Protein AF-A0A2N2XPI5-F1 (afdb_monomer)

Nearest PDB structures (foldseek):
  3gd1-assembly1_C  TM=4.276E-01  e=3.585E+00  Bos taurus
  8go9-assembly1_F  TM=3.090E-01  e=1.811E+00  Bos taurus
  7xht-assembly1_A  TM=4.379E-01  e=3.794E+00  metagenome

Sequence (276 aa):
MKCWILSILLILSTRGFGQLMLTSDSQENSHCNSNFCNYSGPTVILNEIMLAPSSFDGSLYGDGPGFGVDNNEGEWIELYNRDTCHPVDVSCYILGNNSVDVLDIDYFDYGGAYVLPSGTIIPPGGYVIIRGPNSLSVPSNLLVQNGGNTIEIVISSNRVCLDGGARFWLPNAGGWLALYDATGTPVDAISWASTYNACTYCNPCVPSGVGCSSITSLDSYDDILTSIKNYISNYDPMLFLGMSFRRIPDGGIWEEEPQYPTMGSCNEIYCNHSQG

Radius of gyration: 23.91 Å; Cα contacts (8 Å, |Δi|>4): 683; chains: 1; bounding box: 56×79×78 Å

Structure (mmCIF, N/CA/C/O backbone):
data_AF-A0A2N2XPI5-F1
#
_entry.id   AF-A0A2N2XPI5-F1
#
loop_
_atom_site.group_PDB
_atom_site.id
_atom_site.type_symbol
_atom_site.label_atom_id
_atom_site.label_alt_id
_atom_site.label_comp_id
_atom_site.label_asym_id
_atom_site.label_entity_id
_atom_site.label_seq_id
_atom_site.pdbx_PDB_ins_code
_atom_site.Cartn_x
_atom_site.Cartn_y
_atom_site.Cartn_z
_atom_site.occupancy
_atom_site.B_iso_or_equiv
_atom_site.auth_seq_id
_atom_site.auth_comp_id
_atom_site.auth_asym_id
_atom_site.auth_atom_id
_atom_site.pdbx_PDB_model_num
ATOM 1 N N . MET A 1 1 ? 27.627 -62.197 59.759 1.00 38.25 1 MET A N 1
ATOM 2 C CA . MET A 1 1 ? 27.260 -61.589 58.461 1.00 38.25 1 MET A CA 1
ATOM 3 C C . MET A 1 1 ? 26.456 -60.326 58.728 1.00 38.25 1 MET A C 1
ATOM 5 O O . MET A 1 1 ? 25.403 -60.416 59.341 1.00 38.25 1 MET A O 1
ATOM 9 N N . LYS A 1 2 ? 26.996 -59.159 58.357 1.00 38.31 2 LYS A N 1
ATOM 10 C CA . LYS A 1 2 ? 26.297 -57.865 58.378 1.00 38.31 2 LYS A CA 1
ATOM 11 C C . LYS A 1 2 ? 25.428 -57.776 57.121 1.00 38.31 2 LYS A C 1
ATOM 13 O O . LYS A 1 2 ? 25.948 -58.026 56.040 1.00 38.31 2 LYS A O 1
ATOM 18 N N . CYS A 1 3 ? 24.164 -57.385 57.243 1.00 32.59 3 CYS A N 1
ATOM 19 C CA . CYS A 1 3 ? 23.375 -56.928 56.102 1.00 32.59 3 CYS A CA 1
ATOM 20 C C . CYS A 1 3 ? 22.556 -55.711 56.543 1.00 32.59 3 CYS A C 1
ATOM 22 O O . CYS A 1 3 ? 21.765 -55.794 57.479 1.00 32.59 3 CYS A O 1
ATOM 24 N N . TRP A 1 4 ? 22.861 -54.569 55.934 1.00 38.81 4 TRP A N 1
ATOM 25 C CA . TRP A 1 4 ? 22.180 -53.292 56.109 1.00 38.81 4 TRP A CA 1
ATOM 26 C C . TRP A 1 4 ? 20.933 -53.294 55.220 1.00 38.81 4 TRP A C 1
ATOM 28 O O . TRP A 1 4 ? 21.047 -53.654 54.051 1.00 38.81 4 TRP A O 1
ATOM 38 N N . ILE A 1 5 ? 19.772 -52.875 55.732 1.00 43.31 5 ILE A N 1
ATOM 39 C CA . ILE A 1 5 ? 18.606 -52.578 54.889 1.00 43.31 5 ILE A CA 1
ATOM 40 C C . ILE A 1 5 ? 18.414 -51.065 54.849 1.00 43.31 5 ILE A C 1
ATOM 42 O O . ILE A 1 5 ? 18.299 -50.394 55.873 1.00 43.31 5 ILE A O 1
ATOM 46 N N . LEU A 1 6 ? 18.473 -50.578 53.616 1.00 38.00 6 LEU A N 1
ATOM 47 C CA . LEU A 1 6 ? 18.456 -49.204 53.148 1.00 38.00 6 LEU A CA 1
ATOM 48 C C . LEU A 1 6 ? 17.028 -48.633 53.204 1.00 38.00 6 LEU A C 1
ATOM 50 O O . LEU A 1 6 ? 16.083 -49.280 52.753 1.00 38.00 6 LEU A O 1
ATOM 54 N N . SER A 1 7 ? 16.885 -47.410 53.715 1.00 46.16 7 SER A N 1
ATOM 55 C CA . SER A 1 7 ? 15.656 -46.611 53.655 1.00 46.16 7 SER A CA 1
ATOM 56 C C . SER A 1 7 ? 15.331 -46.196 52.217 1.00 46.16 7 SER A C 1
ATOM 58 O O . SER A 1 7 ? 16.186 -45.633 51.535 1.00 46.16 7 SER A O 1
ATOM 60 N N . ILE A 1 8 ? 14.086 -46.397 51.778 1.00 47.22 8 ILE A N 1
ATOM 61 C CA . ILE A 1 8 ? 13.546 -45.810 50.543 1.00 47.22 8 ILE A CA 1
ATOM 62 C C . ILE A 1 8 ? 12.601 -44.673 50.940 1.00 47.22 8 ILE A C 1
ATOM 64 O O . ILE A 1 8 ? 11.554 -44.899 51.544 1.00 47.22 8 ILE A O 1
ATOM 68 N N . LEU A 1 9 ? 13.008 -43.443 50.623 1.00 41.38 9 LEU A N 1
ATOM 69 C CA . LEU A 1 9 ? 12.228 -42.220 50.791 1.00 41.38 9 LEU A CA 1
ATOM 70 C C . LEU A 1 9 ? 11.276 -42.085 49.586 1.00 41.38 9 LEU A C 1
ATOM 72 O O . LEU A 1 9 ? 11.736 -41.934 48.455 1.00 41.38 9 LEU A O 1
ATOM 76 N N . LEU A 1 10 ? 9.961 -42.158 49.809 1.00 38.75 10 LEU A N 1
ATOM 77 C CA . LEU A 1 10 ? 8.956 -41.874 48.778 1.00 38.75 10 LEU A CA 1
ATOM 78 C C . LEU A 1 10 ? 8.864 -40.353 48.567 1.00 38.75 10 LEU A C 1
ATOM 80 O O . LEU A 1 10 ? 8.425 -39.625 49.455 1.00 38.75 10 LEU A O 1
ATOM 84 N N . ILE A 1 11 ? 9.257 -39.874 47.387 1.00 44.88 11 ILE A N 1
ATOM 85 C CA . ILE A 1 11 ? 9.040 -38.488 46.956 1.00 44.88 11 ILE A CA 1
ATOM 86 C C . ILE A 1 11 ? 7.627 -38.404 46.366 1.00 44.88 11 ILE A C 1
ATOM 88 O O . ILE A 1 11 ? 7.362 -38.913 45.278 1.00 44.88 11 ILE A O 1
ATOM 92 N N . LEU A 1 12 ? 6.709 -37.770 47.096 1.00 44.03 12 LEU A N 1
ATOM 93 C CA . LEU A 1 12 ? 5.389 -37.379 46.603 1.00 44.03 12 LEU A CA 1
ATOM 94 C C . LEU A 1 12 ? 5.544 -36.148 45.698 1.00 44.03 12 LEU A C 1
ATOM 96 O O . LEU A 1 12 ? 5.774 -35.043 46.181 1.00 44.03 12 LEU A O 1
ATOM 100 N N . SER A 1 13 ? 5.424 -36.330 44.382 1.00 46.88 13 SER A N 1
ATOM 101 C CA . SER A 1 13 ? 5.335 -35.219 43.430 1.00 46.88 13 SER A CA 1
ATOM 102 C C . SER A 1 13 ? 3.928 -34.614 43.471 1.00 46.88 13 SER A C 1
ATOM 104 O O . SER A 1 13 ? 2.975 -35.217 42.970 1.00 46.88 13 SER A O 1
ATOM 106 N N . THR A 1 14 ? 3.774 -33.424 44.045 1.00 52.22 14 THR A N 1
ATOM 107 C CA . THR A 1 14 ? 2.541 -32.640 43.935 1.00 52.22 14 THR A CA 1
ATOM 108 C C . THR A 1 14 ? 2.486 -31.995 42.548 1.00 52.22 14 THR A C 1
ATOM 110 O O . THR A 1 14 ? 3.251 -31.087 42.230 1.00 52.22 14 THR A O 1
ATOM 113 N N . ARG A 1 15 ? 1.592 -32.476 41.675 1.00 50.66 15 ARG A N 1
ATOM 114 C CA . ARG A 1 15 ? 1.278 -31.777 40.422 1.00 50.66 15 ARG A CA 1
ATOM 115 C C . ARG A 1 15 ? 0.368 -30.597 40.751 1.00 50.66 15 ARG A C 1
ATOM 117 O O . ARG A 1 15 ? -0.817 -30.786 41.008 1.00 50.66 15 ARG A O 1
ATOM 124 N N . GLY A 1 16 ? 0.932 -29.393 40.782 1.00 53.69 16 GLY A N 1
ATOM 125 C CA . GLY A 1 16 ? 0.150 -28.161 40.805 1.00 53.69 16 GLY A CA 1
ATOM 126 C C . GLY A 1 16 ? -0.528 -27.969 39.451 1.00 53.69 16 GLY A C 1
ATOM 127 O O . GLY A 1 16 ? 0.149 -27.788 38.443 1.00 53.69 16 GLY A O 1
ATOM 128 N N . PHE A 1 17 ? -1.856 -28.034 39.418 1.00 57.78 17 PHE A N 1
ATOM 129 C CA . PHE A 1 17 ? -2.631 -27.562 38.276 1.00 57.78 17 PHE A CA 1
ATOM 130 C C . PHE A 1 17 ? -2.651 -26.031 38.343 1.00 57.78 17 PHE A C 1
ATOM 132 O O . PHE A 1 17 ? -3.331 -25.457 39.190 1.00 57.78 17 PHE A O 1
ATOM 139 N N . GLY A 1 18 ? -1.861 -25.367 37.500 1.00 54.22 18 GLY A N 1
ATOM 140 C CA . GLY A 1 18 ? -1.979 -23.925 37.302 1.00 54.22 18 GLY A CA 1
ATOM 141 C C . GLY A 1 18 ? -3.277 -23.635 36.556 1.00 54.22 18 GLY A C 1
ATOM 142 O O . GLY A 1 18 ? -3.430 -24.048 35.408 1.00 54.22 18 GLY A O 1
ATOM 143 N N . GLN A 1 19 ? -4.227 -22.970 37.208 1.00 57.53 19 GLN A N 1
ATOM 144 C CA . GLN A 1 19 ? -5.434 -22.479 36.554 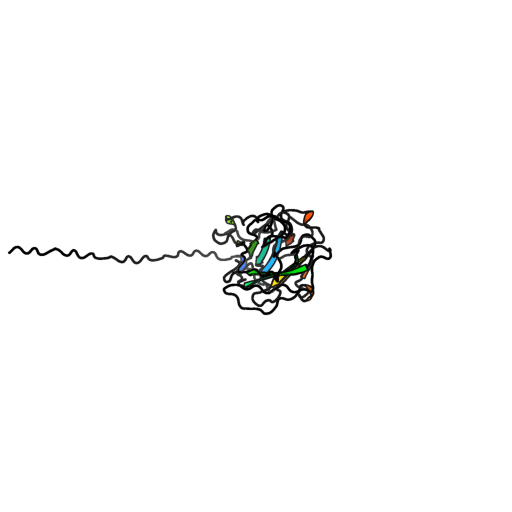1.00 57.53 19 GLN A CA 1
ATOM 145 C C . GLN A 1 19 ? -5.081 -21.182 35.817 1.00 57.53 19 GLN A C 1
ATOM 147 O O . GLN A 1 19 ? -4.751 -20.180 36.446 1.00 57.53 19 GLN A O 1
ATOM 152 N N . LEU A 1 20 ? -5.124 -21.209 34.483 1.00 53.50 20 LEU A N 1
ATOM 153 C CA . LEU A 1 20 ? -5.101 -19.999 33.662 1.00 53.50 20 LEU A CA 1
ATOM 154 C C . LEU A 1 20 ? -6.428 -19.267 33.878 1.00 53.50 20 LEU A C 1
ATOM 156 O O . LEU A 1 20 ? -7.483 -19.755 33.477 1.00 53.50 20 LEU A O 1
ATOM 160 N N . MET A 1 21 ? -6.378 -18.126 34.560 1.00 57.59 21 MET A N 1
ATOM 161 C CA . MET A 1 21 ? -7.508 -17.212 34.674 1.00 57.59 21 MET A CA 1
ATOM 162 C C . MET A 1 21 ? -7.324 -16.131 33.607 1.00 57.59 21 MET A C 1
ATOM 164 O O . MET A 1 21 ? -6.398 -15.328 33.689 1.00 57.59 21 MET A O 1
ATOM 168 N N . LEU A 1 22 ? -8.168 -16.163 32.577 1.00 46.28 22 LEU A N 1
ATOM 169 C CA . LEU A 1 22 ? -8.256 -15.109 31.575 1.00 46.28 22 LEU A CA 1
ATOM 170 C C . LEU A 1 22 ? -9.269 -14.081 32.077 1.00 46.28 22 LEU A C 1
ATOM 172 O O . LEU A 1 22 ? -10.464 -14.360 32.130 1.00 46.28 22 LEU A O 1
ATOM 176 N N . THR A 1 23 ? -8.793 -12.906 32.462 1.00 59.00 23 THR A N 1
ATOM 177 C CA . THR A 1 23 ? -9.642 -11.720 32.582 1.00 59.00 23 THR A CA 1
ATOM 178 C C . THR A 1 23 ? -9.764 -11.104 31.198 1.00 59.00 23 THR A C 1
ATOM 180 O O . THR A 1 23 ? -8.785 -10.580 30.673 1.00 59.00 23 THR A O 1
ATOM 183 N N . SER A 1 24 ? -10.946 -11.206 30.597 1.00 57.25 24 SER A N 1
ATOM 184 C CA . SER A 1 24 ? -11.321 -10.420 29.424 1.00 57.25 24 SER A CA 1
ATOM 185 C C . SER A 1 24 ? -12.139 -9.225 29.892 1.00 57.25 24 SER A C 1
ATOM 187 O O . SER A 1 24 ? -13.130 -9.411 30.599 1.00 57.25 24 SER A O 1
ATOM 189 N N . ASP A 1 25 ? -11.734 -8.030 29.490 1.00 60.09 25 ASP A N 1
ATOM 190 C CA . ASP A 1 25 ? -12.575 -6.842 29.549 1.00 60.09 25 ASP A CA 1
ATOM 191 C C . ASP A 1 25 ? -13.089 -6.562 28.132 1.00 60.09 25 ASP A C 1
ATOM 193 O O . ASP A 1 25 ? -12.383 -6.818 27.152 1.00 60.09 25 ASP A O 1
ATOM 197 N N . SER A 1 26 ? -14.330 -6.109 28.012 1.00 54.81 26 SER A N 1
ATOM 198 C CA . SER A 1 26 ? -14.931 -5.754 26.727 1.00 54.81 26 SER A CA 1
ATOM 199 C C . SER A 1 26 ? -15.723 -4.471 26.896 1.00 54.81 26 SER A C 1
ATOM 201 O O . SER A 1 26 ? -16.656 -4.423 27.698 1.00 54.81 26 SER A O 1
ATOM 203 N N . GLN A 1 27 ? -15.383 -3.456 26.113 1.00 58.28 27 GLN A N 1
ATOM 204 C CA . GLN A 1 27 ? -16.125 -2.206 26.048 1.00 58.28 27 GLN A CA 1
ATOM 205 C C . GLN A 1 27 ? -17.120 -2.271 24.884 1.00 58.28 27 GLN A C 1
ATOM 207 O O . GLN A 1 27 ? -16.762 -2.685 23.781 1.00 58.28 27 GLN A O 1
ATOM 212 N N . GLU A 1 28 ? -18.378 -1.888 25.119 1.00 60.41 28 GLU A N 1
ATOM 213 C CA . GLU A 1 28 ? -19.353 -1.767 24.031 1.00 60.41 28 GLU A CA 1
ATOM 214 C C . GLU A 1 28 ? -18.923 -0.670 23.050 1.00 60.41 28 GLU A C 1
ATOM 216 O O . GLU A 1 28 ? -18.643 0.464 23.449 1.00 60.41 28 GLU A O 1
ATOM 221 N N . ASN A 1 29 ? -18.947 -0.985 21.753 1.00 63.16 29 ASN A N 1
ATOM 222 C CA . ASN A 1 29 ? -18.800 0.021 20.712 1.00 63.16 29 ASN A CA 1
ATOM 223 C C . ASN A 1 29 ? -20.087 0.860 20.623 1.00 63.16 29 ASN A C 1
ATOM 225 O O . ASN A 1 29 ? -21.044 0.507 19.936 1.00 63.16 29 ASN A O 1
ATOM 229 N N . SER A 1 30 ? -20.120 1.982 21.342 1.00 61.19 30 SER A N 1
ATOM 230 C CA . SER A 1 30 ? -21.305 2.848 21.415 1.00 61.19 30 SER A CA 1
ATOM 231 C C . SER A 1 30 ? -21.670 3.541 20.091 1.00 61.19 30 SER A C 1
ATOM 233 O O . SER A 1 30 ? -22.805 4.005 19.950 1.00 61.19 30 SER A O 1
ATOM 235 N N . HIS A 1 31 ? -20.774 3.542 19.091 1.00 61.88 31 HIS A N 1
ATOM 236 C CA . HIS A 1 31 ? -21.093 3.993 17.731 1.00 61.88 31 HIS A CA 1
ATOM 237 C C . HIS A 1 31 ? -22.154 3.104 17.072 1.00 61.88 31 HIS A C 1
ATOM 239 O O . HIS A 1 31 ? -22.930 3.586 16.240 1.00 61.88 31 HIS A O 1
ATOM 245 N N . CYS A 1 32 ? -22.272 1.849 17.525 1.00 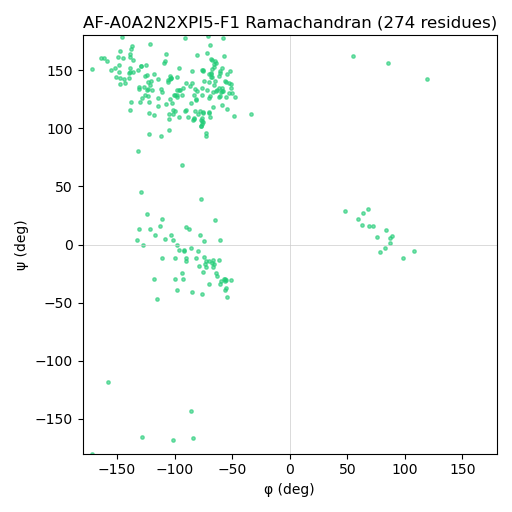60.00 32 CYS A N 1
ATOM 246 C CA . CYS A 1 32 ? -23.215 0.893 16.967 1.00 60.00 32 CYS A CA 1
ATOM 247 C C . CYS A 1 32 ? -24.683 1.147 17.322 1.00 60.00 32 CYS A C 1
ATOM 249 O O . CYS A 1 32 ? -25.589 0.589 16.706 1.00 60.00 32 CYS A O 1
ATOM 251 N N . ASN A 1 33 ? -24.933 2.003 18.312 1.00 60.69 33 ASN A N 1
ATOM 252 C CA . ASN A 1 33 ? -2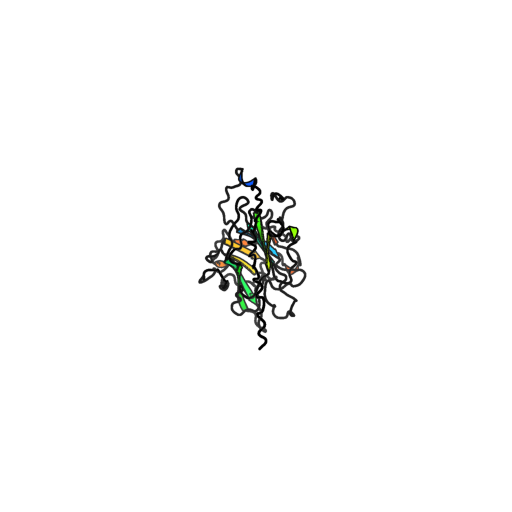6.262 2.211 18.885 1.00 60.69 33 ASN A CA 1
ATOM 253 C C . ASN A 1 33 ? -27.059 3.323 18.173 1.00 60.69 33 ASN A C 1
ATOM 255 O O . ASN A 1 33 ? -28.052 3.825 18.701 1.00 60.69 33 ASN A O 1
ATOM 259 N N . SER A 1 34 ? -26.628 3.734 16.977 1.00 55.00 34 SER A N 1
ATOM 260 C CA . SER A 1 34 ? -27.186 4.854 16.211 1.00 55.00 34 SER A CA 1
ATOM 261 C C . SER A 1 34 ? -27.339 4.512 14.717 1.00 55.00 34 SER A C 1
ATOM 263 O O . SER A 1 34 ? -26.846 3.487 14.257 1.00 55.00 34 SER A O 1
ATOM 265 N N . ASN A 1 35 ? -28.006 5.369 13.927 1.00 53.47 35 ASN A N 1
ATOM 266 C CA . ASN A 1 35 ? -28.253 5.183 12.477 1.00 53.47 35 ASN A CA 1
ATOM 267 C C . ASN A 1 35 ? -26.976 5.075 11.597 1.00 53.47 35 ASN A C 1
ATOM 269 O O . ASN A 1 35 ? -27.088 5.014 10.373 1.00 53.47 35 ASN A O 1
ATOM 273 N N . PHE A 1 36 ? -25.781 5.071 12.195 1.00 53.56 36 PHE A N 1
ATOM 274 C CA . PHE A 1 36 ? -24.478 5.058 11.529 1.00 53.56 36 PHE A CA 1
ATOM 275 C C . PHE A 1 36 ? -23.954 3.650 11.160 1.00 53.56 36 PHE A C 1
ATOM 277 O O . PHE A 1 36 ? -22.944 3.570 10.473 1.00 53.56 36 PHE A O 1
ATOM 284 N N . CYS A 1 37 ? -24.647 2.548 11.495 1.00 54.72 37 CYS A N 1
ATOM 285 C CA . CYS A 1 37 ? -24.231 1.182 11.094 1.00 54.72 37 CYS A CA 1
ATOM 286 C C . CYS A 1 37 ? -24.737 0.696 9.728 1.00 54.72 37 CYS A C 1
ATOM 288 O O . CYS A 1 37 ? -24.667 -0.495 9.428 1.00 54.72 37 CYS A O 1
ATOM 290 N N . ASN A 1 38 ? -25.260 1.579 8.881 1.00 56.53 38 ASN A N 1
ATOM 291 C CA . ASN A 1 38 ? -25.663 1.199 7.528 1.00 56.53 38 ASN A CA 1
ATOM 292 C C . ASN A 1 38 ? -24.521 1.461 6.543 1.00 56.53 38 ASN A C 1
ATOM 294 O O . ASN A 1 38 ? -24.614 2.347 5.692 1.00 56.53 38 ASN A O 1
ATOM 298 N N . TYR A 1 39 ? -23.441 0.692 6.659 1.00 60.12 39 TYR A N 1
ATOM 299 C CA . TYR A 1 39 ? -22.391 0.665 5.648 1.00 60.12 39 TYR A CA 1
ATOM 300 C C . TYR A 1 39 ? -22.648 -0.478 4.649 1.00 60.12 39 TYR A C 1
ATOM 302 O O . TYR A 1 39 ? -22.907 -1.608 5.049 1.00 60.12 39 TYR A O 1
ATOM 310 N N . SER A 1 40 ? -22.634 -0.184 3.343 1.00 57.75 40 SER A N 1
ATOM 311 C CA . SER A 1 40 ? -22.968 -1.152 2.272 1.00 57.75 40 SER A CA 1
ATOM 312 C C . SER A 1 40 ? -21.949 -1.211 1.124 1.00 57.75 40 SER A C 1
ATOM 314 O O . SER A 1 40 ? -22.240 -1.777 0.072 1.00 57.75 40 SER A O 1
ATOM 316 N N . GLY A 1 41 ? -20.759 -0.627 1.302 1.00 59.62 41 GLY A N 1
ATOM 317 C CA . GLY A 1 41 ? -19.675 -0.685 0.311 1.00 59.62 41 GLY A CA 1
ATOM 318 C C . GLY A 1 41 ? -18.581 -1.707 0.665 1.00 59.62 41 GLY A C 1
ATOM 319 O O . GLY A 1 41 ? -18.772 -2.515 1.575 1.00 59.62 41 GLY A O 1
ATOM 320 N N . PRO A 1 42 ? -17.422 -1.684 -0.025 1.00 63.97 42 PRO A N 1
ATOM 321 C CA . PRO A 1 42 ? -16.266 -2.481 0.372 1.00 63.97 42 PRO A CA 1
ATOM 322 C C . PRO A 1 42 ? -15.711 -1.978 1.707 1.00 63.97 42 PRO A C 1
ATOM 324 O O . PRO A 1 42 ? -15.297 -0.822 1.833 1.00 63.97 42 PRO A O 1
ATOM 327 N N . THR A 1 43 ? -15.735 -2.856 2.705 1.00 82.12 43 THR A N 1
ATOM 328 C CA . THR A 1 43 ? -15.453 -2.539 4.109 1.00 82.12 43 THR A CA 1
ATOM 329 C C . THR A 1 43 ? -14.033 -2.050 4.351 1.00 82.12 43 THR A C 1
ATOM 331 O O . THR A 1 43 ? -13.830 -1.249 5.254 1.00 82.12 43 THR A O 1
ATOM 334 N N . VAL A 1 44 ? -13.071 -2.450 3.519 1.00 94.00 44 VAL A N 1
ATOM 335 C CA . VAL A 1 44 ? -11.669 -2.038 3.633 1.00 94.00 44 VAL A CA 1
ATOM 336 C C . VAL A 1 44 ? -11.179 -1.463 2.315 1.00 94.00 44 VAL A C 1
ATOM 338 O O . VAL A 1 44 ? -11.457 -2.025 1.257 1.00 94.00 44 VAL A O 1
ATOM 341 N N . ILE A 1 45 ? -10.469 -0.337 2.388 1.00 96.19 45 ILE A N 1
ATOM 342 C CA . ILE A 1 45 ? -9.930 0.374 1.224 1.00 96.19 45 ILE A CA 1
ATOM 343 C C . ILE A 1 45 ? -8.503 0.873 1.467 1.00 96.19 45 ILE A C 1
ATOM 345 O O . ILE A 1 45 ? -8.045 0.894 2.611 1.00 96.19 45 ILE A O 1
ATOM 349 N N . LEU A 1 46 ? -7.829 1.317 0.400 1.00 98.38 46 LEU A N 1
ATOM 350 C CA . LEU A 1 46 ? -6.572 2.062 0.494 1.00 98.38 46 LEU A CA 1
ATOM 351 C C . LEU A 1 46 ? -6.870 3.442 1.090 1.00 98.38 46 LEU A C 1
ATOM 353 O O . LEU A 1 46 ? -7.768 4.133 0.600 1.00 98.38 46 LEU A O 1
ATOM 357 N N . ASN A 1 47 ? -6.148 3.832 2.139 1.00 97.81 47 ASN A N 1
ATOM 358 C CA . ASN A 1 47 ? -6.434 5.061 2.884 1.00 97.81 47 ASN A CA 1
ATOM 359 C C . ASN A 1 47 ? -5.321 6.097 2.789 1.00 97.81 47 ASN A C 1
ATOM 361 O O . ASN A 1 47 ? -5.593 7.264 2.522 1.00 97.81 47 ASN A O 1
ATOM 365 N N . GLU A 1 48 ? -4.083 5.660 2.978 1.00 98.06 48 GLU A N 1
ATOM 366 C CA . GLU A 1 48 ? -2.903 6.511 2.948 1.00 98.06 48 GLU A CA 1
ATOM 367 C C . GLU A 1 48 ? -1.717 5.712 2.402 1.00 98.06 48 GLU A C 1
ATOM 369 O O . GLU A 1 48 ? -1.603 4.507 2.628 1.00 98.06 48 GLU A O 1
ATOM 374 N N . ILE A 1 49 ? -0.851 6.362 1.631 1.00 97.69 49 ILE A N 1
ATOM 375 C CA . ILE A 1 49 ? 0.332 5.736 1.043 1.00 97.69 49 ILE A CA 1
ATOM 376 C C . ILE A 1 49 ? 1.523 6.685 1.117 1.00 97.69 49 ILE A C 1
ATOM 378 O O . ILE A 1 49 ? 1.407 7.893 0.887 1.00 97.69 49 ILE A O 1
ATOM 382 N N . MET A 1 50 ? 2.692 6.113 1.364 1.00 97.38 50 MET A N 1
ATOM 383 C CA . MET A 1 50 ? 3.971 6.796 1.248 1.00 97.38 50 MET A CA 1
ATOM 384 C C . MET A 1 50 ? 4.668 6.318 -0.015 1.00 97.38 50 MET A C 1
ATOM 386 O O . MET A 1 50 ? 5.279 5.252 -0.018 1.00 97.38 50 MET A O 1
ATOM 390 N N . LEU A 1 51 ? 4.550 7.117 -1.077 1.00 94.94 51 LEU A N 1
ATOM 391 C CA . LEU A 1 51 ? 5.191 6.832 -2.360 1.00 94.94 51 LEU A CA 1
ATOM 392 C C . LEU A 1 51 ? 6.691 7.137 -2.327 1.00 94.94 51 LEU A C 1
ATOM 394 O O . LEU A 1 51 ? 7.462 6.339 -2.826 1.00 94.94 51 LEU A O 1
ATOM 398 N N . ALA A 1 52 ? 7.088 8.262 -1.719 1.00 94.06 52 ALA A N 1
ATOM 399 C CA . ALA A 1 52 ? 8.473 8.734 -1.721 1.00 94.06 52 ALA A CA 1
ATOM 400 C C . ALA A 1 52 ? 8.939 9.116 -0.303 1.00 94.06 52 ALA A C 1
ATOM 402 O O . ALA A 1 52 ? 8.927 10.297 0.068 1.00 94.06 52 ALA A O 1
ATOM 403 N N . PRO A 1 53 ? 9.325 8.138 0.534 1.00 95.25 53 PRO A N 1
ATOM 404 C CA . PRO A 1 53 ? 9.963 8.394 1.821 1.00 95.25 53 PRO A CA 1
ATOM 405 C C . PRO A 1 53 ? 11.171 9.340 1.705 1.00 95.25 53 PRO A C 1
ATOM 407 O O . PRO A 1 53 ? 11.902 9.334 0.720 1.00 95.25 53 PRO A O 1
ATOM 410 N N . SER A 1 54 ? 11.452 10.132 2.743 1.00 93.62 54 SER A N 1
ATOM 411 C CA . SER A 1 54 ? 12.648 10.997 2.763 1.00 93.62 54 SER A CA 1
ATOM 412 C C . SER A 1 54 ? 13.963 10.233 2.968 1.00 93.62 54 SER A C 1
ATOM 414 O O . SER A 1 54 ? 15.036 10.750 2.653 1.00 93.62 54 SER A O 1
ATOM 416 N N . SER A 1 55 ? 13.870 9.008 3.479 1.00 91.88 55 SER A N 1
ATOM 417 C CA . SER A 1 55 ? 14.960 8.052 3.657 1.00 91.88 55 SER A CA 1
ATOM 418 C C . SER A 1 55 ? 14.454 6.675 3.259 1.00 91.88 55 SER A C 1
ATOM 420 O O . SER A 1 55 ? 13.289 6.374 3.510 1.00 91.88 55 SER A O 1
ATOM 422 N N . PHE A 1 56 ? 15.341 5.828 2.737 1.00 92.88 56 PHE A N 1
ATOM 423 C CA . PHE A 1 56 ? 15.018 4.437 2.398 1.00 92.88 56 PHE A CA 1
ATOM 424 C C . PHE A 1 56 ? 13.957 4.294 1.290 1.00 92.88 56 PHE A C 1
ATOM 426 O O . PHE A 1 56 ? 13.225 3.313 1.235 1.00 92.88 56 PHE A O 1
ATOM 433 N N . ASP A 1 57 ? 13.862 5.293 0.416 1.00 91.62 57 ASP A N 1
ATOM 434 C CA . ASP A 1 57 ? 12.979 5.286 -0.750 1.00 91.62 57 ASP A CA 1
ATOM 435 C C . ASP A 1 57 ? 13.367 4.196 -1.765 1.00 91.62 57 ASP A C 1
ATOM 437 O O . ASP A 1 57 ? 14.516 3.759 -1.821 1.00 91.62 57 ASP A O 1
ATOM 441 N N . GLY A 1 58 ? 12.412 3.792 -2.599 1.00 89.94 58 GLY A N 1
ATOM 442 C CA . GLY A 1 58 ? 12.635 2.922 -3.744 1.00 89.94 58 GLY A CA 1
ATOM 443 C C . GLY A 1 58 ? 12.093 1.510 -3.583 1.00 89.94 58 GLY A C 1
ATOM 444 O O . GLY A 1 58 ? 12.155 0.755 -4.554 1.00 89.94 58 GLY A O 1
ATOM 445 N N . SER A 1 59 ? 11.579 1.124 -2.415 1.00 93.88 59 SER A N 1
ATOM 446 C CA . SER A 1 59 ? 10.751 -0.078 -2.298 1.00 93.88 59 SER A CA 1
ATOM 447 C C . SER A 1 59 ? 9.938 -0.158 -1.017 1.00 93.88 59 SER A C 1
ATOM 449 O O . SER A 1 59 ? 10.260 0.457 0.002 1.00 93.88 59 SER A O 1
ATOM 451 N N . LEU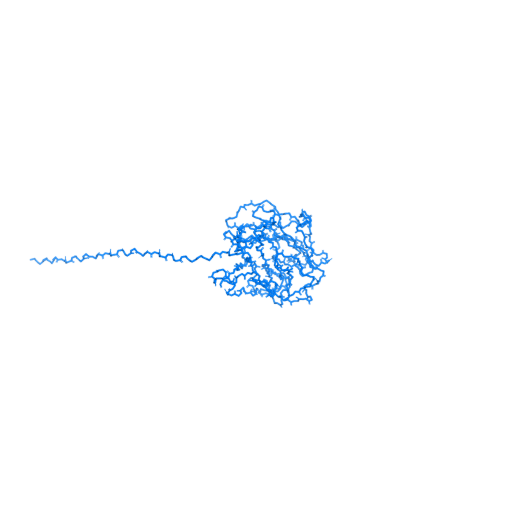 A 1 60 ? 8.903 -0.997 -1.075 1.00 95.50 60 LEU A N 1
ATOM 452 C CA . LEU A 1 60 ? 8.245 -1.579 0.084 1.00 95.50 60 LEU A CA 1
ATOM 453 C C . LEU A 1 60 ? 9.005 -2.833 0.530 1.00 95.50 60 LEU A C 1
ATOM 455 O O . LEU A 1 60 ? 9.195 -3.046 1.723 1.00 95.50 60 LEU A O 1
ATOM 459 N N . TYR A 1 61 ? 9.450 -3.653 -0.427 1.00 94.88 61 TYR A N 1
ATOM 460 C CA . TYR A 1 61 ? 10.230 -4.869 -0.194 1.00 94.88 61 TYR A CA 1
ATOM 461 C C . TYR A 1 61 ? 11.280 -5.087 -1.283 1.00 94.88 61 TYR A C 1
ATOM 463 O O . TYR A 1 61 ? 10.980 -4.927 -2.467 1.00 94.88 61 TYR A O 1
ATOM 471 N N . GLY A 1 62 ? 12.452 -5.583 -0.887 1.00 91.31 62 GLY A N 1
ATOM 472 C CA . GLY A 1 62 ? 13.542 -5.939 -1.786 1.00 91.31 62 GLY A CA 1
ATOM 473 C C . GLY A 1 62 ? 14.429 -4.746 -2.118 1.00 91.31 62 GLY A C 1
ATOM 474 O O . GLY A 1 62 ? 14.014 -3.588 -2.048 1.00 91.31 62 GLY A O 1
ATOM 475 N N . ASP A 1 63 ? 15.671 -5.035 -2.488 1.00 84.69 63 ASP A N 1
ATOM 476 C CA . ASP A 1 63 ? 16.632 -4.003 -2.849 1.00 84.69 63 ASP A CA 1
ATOM 477 C C . ASP A 1 63 ? 16.416 -3.556 -4.291 1.00 84.69 63 ASP A C 1
ATOM 479 O O . ASP A 1 63 ? 16.448 -4.356 -5.229 1.00 84.69 63 ASP A O 1
ATOM 483 N N . GLY A 1 64 ? 16.231 -2.250 -4.469 1.00 72.19 64 GLY A N 1
ATOM 484 C CA . GLY A 1 64 ? 16.196 -1.658 -5.790 1.00 72.19 64 GLY A CA 1
ATOM 485 C C . GLY A 1 64 ? 17.561 -1.733 -6.485 1.00 72.19 64 GLY A C 1
ATOM 486 O O . GLY A 1 64 ? 18.606 -1.552 -5.852 1.00 72.19 64 GLY A O 1
ATOM 487 N N . PRO A 1 65 ? 17.587 -1.939 -7.805 1.00 66.00 65 PRO A N 1
ATOM 488 C CA . PRO A 1 65 ? 18.806 -1.886 -8.605 1.00 66.00 65 PRO A CA 1
ATOM 489 C C . PRO A 1 65 ? 19.515 -0.534 -8.494 1.00 66.00 65 PRO A C 1
ATOM 491 O O . PRO A 1 65 ? 18.909 0.525 -8.638 1.00 66.00 65 PRO A O 1
ATOM 494 N N . GLY A 1 66 ? 20.830 -0.570 -8.264 1.00 60.03 66 GLY A N 1
ATOM 495 C CA . GLY A 1 66 ? 21.660 0.634 -8.128 1.00 60.03 66 GLY A CA 1
ATOM 496 C C . GLY A 1 66 ? 21.641 1.275 -6.736 1.00 60.03 66 GLY A C 1
ATOM 497 O O . GLY A 1 66 ? 22.406 2.211 -6.497 1.00 60.03 66 GLY A O 1
ATOM 498 N N . PHE A 1 67 ? 20.846 0.745 -5.805 1.00 63.00 67 PHE A N 1
ATOM 499 C CA . PHE A 1 67 ? 20.863 1.131 -4.399 1.00 63.00 67 PHE A CA 1
ATOM 500 C C . PHE A 1 67 ? 21.701 0.131 -3.590 1.00 63.00 67 PHE A C 1
ATOM 502 O O . PHE A 1 67 ? 21.767 -1.057 -3.900 1.00 63.00 67 PHE A O 1
ATOM 509 N N . GLY A 1 68 ? 22.414 0.623 -2.575 1.00 57.69 68 GLY A N 1
ATOM 510 C CA . GLY A 1 68 ? 23.083 -0.246 -1.605 1.00 57.69 68 GLY A CA 1
ATOM 511 C C . GLY A 1 68 ? 22.065 -0.996 -0.742 1.00 57.69 68 GLY A C 1
ATOM 512 O O . GLY A 1 68 ? 20.935 -0.537 -0.593 1.00 57.69 68 GLY A O 1
ATOM 513 N N . VAL A 1 69 ? 22.492 -2.115 -0.148 1.00 61.31 69 VAL A N 1
ATOM 514 C CA . VAL A 1 69 ? 21.746 -2.794 0.928 1.00 61.31 69 VAL A CA 1
ATOM 515 C C . VAL A 1 69 ? 21.387 -1.758 2.001 1.00 61.31 69 VAL A C 1
ATOM 517 O O . VAL A 1 69 ? 22.222 -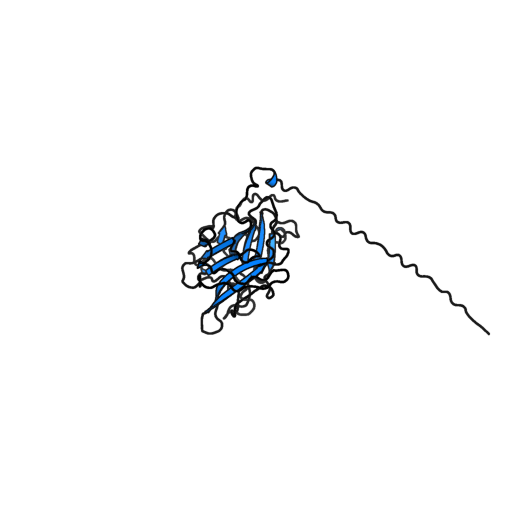0.908 2.319 1.00 61.31 69 VAL A O 1
ATOM 520 N N . ASP A 1 70 ? 20.161 -1.817 2.519 1.00 65.06 70 ASP A N 1
ATOM 521 C CA . ASP A 1 70 ? 19.606 -0.891 3.521 1.00 65.06 70 ASP A CA 1
ATOM 522 C C . ASP A 1 70 ? 19.349 0.546 3.026 1.00 65.06 70 ASP A C 1
ATOM 524 O O . ASP A 1 70 ? 19.156 1.439 3.844 1.00 65.06 70 ASP A O 1
ATOM 528 N N . ASN A 1 71 ? 19.324 0.806 1.712 1.00 81.25 71 ASN A N 1
ATOM 529 C CA . ASN A 1 71 ? 18.924 2.114 1.163 1.00 81.25 71 ASN A CA 1
ATOM 530 C C . ASN A 1 71 ? 17.486 2.145 0.615 1.00 81.25 71 ASN A C 1
ATOM 532 O O . ASN A 1 71 ? 17.091 3.179 0.086 1.00 81.25 71 ASN A O 1
ATOM 536 N N . ASN A 1 72 ? 16.726 1.054 0.748 1.00 90.06 72 ASN A N 1
ATOM 537 C CA . ASN A 1 72 ? 15.341 0.923 0.280 1.00 90.06 72 ASN A CA 1
ATOM 538 C C . ASN A 1 72 ? 14.432 0.422 1.419 1.00 90.06 72 ASN A C 1
ATOM 540 O O . ASN A 1 72 ? 14.853 0.378 2.577 1.00 90.06 72 ASN A O 1
ATOM 544 N N . GLU A 1 73 ? 13.218 -0.027 1.097 1.00 94.31 73 GLU A N 1
ATOM 545 C CA . GLU A 1 73 ? 12.267 -0.619 2.048 1.00 94.31 73 GLU A CA 1
ATOM 546 C C . GLU A 1 73 ? 11.712 0.376 3.091 1.00 94.31 73 GLU A C 1
ATOM 548 O O . GLU A 1 73 ? 11.414 0.018 4.236 1.00 94.31 73 GLU A O 1
ATOM 553 N N . GLY A 1 74 ? 11.598 1.647 2.706 1.00 95.44 74 GLY A N 1
ATOM 554 C CA . GLY A 1 74 ? 11.025 2.744 3.488 1.00 95.44 74 GLY A CA 1
ATOM 555 C C . GLY A 1 74 ? 9.583 3.098 3.124 1.00 95.44 74 GLY A C 1
ATOM 556 O O . GLY A 1 74 ? 8.951 3.864 3.854 1.00 95.44 74 GLY A O 1
ATOM 557 N N . GLU A 1 75 ? 9.056 2.572 2.016 1.00 96.81 75 GLU A N 1
ATOM 558 C CA . GLU A 1 75 ? 7.666 2.796 1.607 1.00 96.81 75 GLU A CA 1
ATOM 559 C C . GLU A 1 75 ? 6.698 2.102 2.581 1.00 96.81 75 GLU A C 1
ATOM 561 O O . GLU A 1 75 ? 7.060 1.180 3.327 1.00 96.81 75 GLU A O 1
ATOM 566 N N . TRP A 1 76 ? 5.443 2.549 2.587 1.00 98.38 76 TRP A N 1
ATOM 567 C CA . TRP A 1 76 ? 4.372 1.915 3.353 1.00 98.38 76 TRP A CA 1
ATOM 568 C C . TRP A 1 76 ? 2.992 2.263 2.799 1.00 98.38 76 TRP A C 1
ATOM 570 O O . TRP A 1 76 ? 2.796 3.261 2.102 1.00 98.38 76 TRP A O 1
ATOM 580 N N . ILE A 1 77 ? 2.032 1.402 3.121 1.00 98.81 77 ILE A N 1
ATOM 581 C CA . ILE A 1 77 ? 0.642 1.452 2.677 1.00 98.81 77 ILE A CA 1
ATOM 582 C C . ILE A 1 77 ? -0.249 1.290 3.905 1.00 98.81 77 ILE A C 1
ATOM 584 O O . ILE A 1 77 ? -0.028 0.403 4.732 1.00 98.81 77 ILE A O 1
ATOM 588 N N . GLU A 1 78 ? -1.281 2.116 4.000 1.00 98.69 78 GLU A N 1
ATOM 589 C CA . GLU A 1 78 ? -2.320 2.031 5.014 1.00 98.69 78 GLU A CA 1
ATOM 590 C C . GLU A 1 78 ? -3.653 1.603 4.401 1.00 98.69 78 GLU A C 1
ATOM 592 O O . GLU A 1 78 ? -4.137 2.168 3.414 1.00 98.69 78 GLU A O 1
ATOM 597 N N . LEU A 1 79 ? -4.269 0.611 5.039 1.00 98.56 79 LEU A N 1
ATOM 598 C CA . LEU A 1 79 ? -5.647 0.206 4.800 1.00 98.56 79 LEU A CA 1
ATOM 599 C C . LEU A 1 79 ? -6.534 0.702 5.937 1.00 98.56 79 LEU A C 1
ATOM 601 O O . LEU A 1 79 ? -6.124 0.650 7.096 1.00 98.56 79 LEU A O 1
ATOM 605 N N . TYR A 1 80 ? -7.769 1.081 5.618 1.00 96.94 80 TYR A N 1
ATOM 606 C CA . TYR A 1 80 ? -8.750 1.532 6.606 1.00 96.94 80 TYR A CA 1
ATOM 607 C C . TYR A 1 80 ? -10.031 0.707 6.556 1.00 96.94 80 TYR A C 1
ATOM 609 O O . TYR A 1 80 ? -10.593 0.491 5.478 1.00 96.94 80 TYR A O 1
ATOM 617 N N . ASN A 1 81 ? -10.514 0.287 7.728 1.00 94.56 81 ASN A N 1
ATOM 618 C CA . ASN A 1 81 ? -11.835 -0.309 7.884 1.00 94.56 81 ASN A CA 1
ATOM 619 C C . ASN A 1 81 ? -12.910 0.781 8.012 1.00 94.56 81 ASN A C 1
ATOM 621 O O . ASN A 1 81 ? -13.043 1.416 9.054 1.00 94.56 81 ASN A O 1
ATOM 625 N N . ARG A 1 82 ? -13.726 0.944 6.968 1.00 89.06 82 ARG A N 1
ATOM 626 C CA . ARG A 1 82 ? -14.851 1.890 6.931 1.00 89.06 82 ARG A CA 1
ATOM 627 C C . ARG A 1 82 ? -16.050 1.461 7.768 1.00 89.06 82 ARG A C 1
ATOM 629 O O . ARG A 1 82 ? -16.917 2.291 8.037 1.00 89.06 82 ARG A O 1
ATOM 636 N N . ASP A 1 83 ? -16.131 0.191 8.160 1.00 87.12 83 ASP A N 1
ATOM 637 C CA . ASP A 1 83 ? -17.124 -0.247 9.133 1.00 87.12 83 ASP A CA 1
ATOM 638 C C . ASP A 1 83 ? -16.656 0.174 10.533 1.00 87.12 83 ASP A C 1
ATOM 640 O O . ASP A 1 83 ? -15.775 -0.428 11.145 1.00 87.12 83 ASP A O 1
ATOM 644 N N . THR A 1 84 ? -17.244 1.253 11.041 1.00 84.88 84 THR A N 1
ATOM 645 C CA . THR A 1 84 ? -16.982 1.759 12.394 1.00 84.88 84 THR A CA 1
ATOM 646 C C . THR A 1 84 ? -17.733 0.978 13.466 1.00 84.88 84 THR A C 1
ATOM 648 O O . THR A 1 84 ? -17.507 1.210 14.653 1.00 84.88 84 THR A O 1
ATOM 651 N N . CYS A 1 85 ? -18.597 0.038 13.074 1.00 82.69 85 CYS A N 1
ATOM 652 C CA . CYS A 1 85 ? -19.382 -0.793 13.973 1.00 82.69 85 CYS A CA 1
ATOM 653 C C . CYS A 1 85 ? -18.744 -2.177 14.184 1.00 82.69 85 CYS A C 1
ATOM 655 O O . CYS A 1 85 ? -18.726 -2.679 15.313 1.00 82.69 85 CYS A O 1
ATOM 657 N N . HIS A 1 86 ? -18.180 -2.776 13.132 1.00 85.81 86 HIS A N 1
ATOM 658 C CA . HIS A 1 86 ? -17.719 -4.165 13.151 1.00 85.81 86 HIS A CA 1
ATOM 659 C C . HIS A 1 86 ? -16.256 -4.331 12.731 1.00 85.81 86 HIS A C 1
ATOM 661 O O . HIS A 1 86 ? -15.764 -3.622 11.850 1.00 85.81 86 HIS A O 1
ATOM 667 N N . PRO A 1 87 ? -15.545 -5.298 13.341 1.00 90.56 87 PRO A N 1
ATOM 668 C CA . PRO A 1 87 ? -14.243 -5.698 12.845 1.00 90.56 87 PRO A CA 1
ATOM 669 C C . PRO A 1 87 ? -14.378 -6.395 11.488 1.00 90.56 87 PRO A C 1
ATOM 671 O O . PRO A 1 87 ? -15.381 -7.060 11.217 1.00 90.56 87 PRO A O 1
ATOM 674 N N . VAL A 1 88 ? -13.339 -6.293 10.663 1.00 93.75 88 VAL A N 1
ATOM 675 C CA . VAL A 1 88 ? -13.296 -6.911 9.333 1.00 93.75 88 VAL A CA 1
ATOM 676 C C . VAL A 1 88 ? -12.097 -7.833 9.228 1.00 93.75 88 VAL A C 1
ATOM 678 O O . VAL A 1 88 ? -10.964 -7.436 9.489 1.00 93.75 88 VAL A O 1
ATOM 681 N N . ASP A 1 89 ? -12.355 -9.069 8.818 1.00 95.62 89 ASP A N 1
ATOM 682 C CA . ASP A 1 89 ? -11.309 -10.023 8.479 1.00 95.62 89 ASP A CA 1
ATOM 683 C C . ASP A 1 89 ? -10.755 -9.713 7.080 1.00 95.62 89 ASP A C 1
ATOM 685 O O . ASP A 1 89 ? -11.471 -9.811 6.084 1.00 95.62 89 ASP A O 1
ATOM 689 N N . VAL A 1 90 ? -9.479 -9.332 7.021 1.00 96.81 90 VAL A N 1
ATOM 690 C CA . VAL A 1 90 ? -8.721 -9.097 5.780 1.00 96.81 90 VAL A CA 1
ATOM 691 C C . VAL A 1 90 ? -7.638 -10.149 5.569 1.00 96.81 90 VAL A C 1
ATOM 693 O O . VAL A 1 90 ? -6.654 -9.927 4.857 1.00 96.81 90 VAL A O 1
ATOM 696 N N . SER A 1 91 ? -7.799 -11.312 6.201 1.00 97.19 91 SER A N 1
ATOM 697 C CA . SER A 1 91 ? -6.939 -12.465 5.984 1.00 97.19 91 SER A CA 1
ATOM 698 C C . SER A 1 91 ? -6.750 -12.709 4.499 1.00 97.19 91 SER A C 1
ATOM 700 O O . SER A 1 91 ? -7.719 -12.866 3.760 1.00 97.19 91 SER A O 1
ATOM 702 N N . CYS A 1 92 ? -5.491 -12.793 4.077 1.00 97.38 92 CYS A N 1
ATOM 703 C CA . CYS A 1 92 ? -5.134 -13.121 2.702 1.00 97.38 92 CYS A CA 1
ATOM 704 C C . CYS A 1 92 ? -5.598 -12.116 1.642 1.00 97.38 92 CYS A C 1
ATOM 706 O O . CYS A 1 92 ? -5.568 -12.455 0.463 1.00 97.38 92 CYS A O 1
ATOM 708 N N . TYR A 1 93 ? -5.973 -10.894 2.029 1.00 98.06 93 TYR A N 1
ATOM 709 C CA . TYR A 1 93 ? -6.075 -9.789 1.077 1.00 98.06 93 TYR A CA 1
ATOM 710 C C . TYR A 1 93 ? -4.717 -9.560 0.416 1.00 98.06 93 TYR A C 1
ATOM 712 O O . TYR A 1 93 ? -3.667 -9.855 0.998 1.00 98.06 93 TYR A O 1
ATOM 720 N N . ILE A 1 94 ? -4.735 -9.050 -0.809 1.00 98.50 94 ILE A N 1
ATOM 721 C CA . ILE A 1 94 ? -3.541 -8.928 -1.637 1.00 98.50 94 ILE A CA 1
ATOM 722 C C . ILE A 1 94 ? -3.366 -7.476 -2.054 1.00 98.50 94 ILE A C 1
ATOM 724 O O . ILE A 1 94 ? -4.304 -6.832 -2.510 1.00 98.50 94 ILE A O 1
ATOM 728 N N . LEU A 1 95 ? -2.149 -6.971 -1.912 1.00 98.69 95 LEU A N 1
ATOM 729 C CA . LEU A 1 95 ? -1.693 -5.749 -2.559 1.00 98.69 95 LEU A CA 1
ATOM 730 C C . LEU A 1 95 ? -0.949 -6.153 -3.823 1.00 98.69 95 LEU A C 1
ATOM 732 O O . LEU A 1 95 ? -0.115 -7.055 -3.761 1.00 98.69 95 LEU A O 1
ATOM 736 N N . GLY A 1 96 ? -1.234 -5.514 -4.951 1.00 98.06 96 GLY A N 1
ATOM 737 C CA . GLY A 1 96 ? -0.580 -5.863 -6.206 1.00 98.06 96 GLY A CA 1
ATOM 738 C C . GLY A 1 96 ? -0.455 -4.693 -7.164 1.00 98.06 96 GLY A C 1
ATOM 739 O O . GLY A 1 96 ? -1.355 -3.858 -7.264 1.00 98.06 96 GLY A O 1
ATOM 740 N N . ASN A 1 97 ? 0.659 -4.666 -7.884 1.00 97.44 97 ASN A N 1
ATOM 741 C CA . ASN A 1 97 ? 0.886 -3.795 -9.022 1.00 97.44 97 ASN A CA 1
ATOM 742 C C . ASN A 1 97 ? 1.747 -4.490 -10.082 1.00 97.44 97 ASN A C 1
ATOM 744 O O . ASN A 1 97 ? 2.193 -5.627 -9.922 1.00 97.44 97 ASN A O 1
ATOM 748 N N . ASN A 1 98 ? 1.980 -3.783 -11.178 1.00 95.38 98 ASN A N 1
ATOM 749 C CA . ASN A 1 98 ? 3.042 -4.111 -12.105 1.00 95.38 98 ASN A CA 1
ATOM 750 C C . ASN A 1 98 ? 3.844 -2.836 -12.360 1.00 95.38 98 ASN A C 1
ATOM 752 O O . ASN A 1 98 ? 3.266 -1.796 -12.685 1.00 95.38 98 ASN A O 1
ATOM 756 N N . SER A 1 99 ? 5.143 -2.897 -12.094 1.00 91.44 99 SER A N 1
ATOM 757 C CA . SER A 1 99 ? 6.013 -1.727 -12.075 1.00 91.44 99 SER A CA 1
ATOM 758 C C . SER A 1 99 ? 7.314 -2.012 -12.790 1.00 91.44 99 SER A C 1
ATOM 760 O O . SER A 1 99 ? 7.837 -3.127 -12.745 1.00 91.44 99 SER A O 1
ATOM 762 N N . VAL A 1 100 ? 7.860 -0.964 -13.399 1.00 88.25 100 VAL A N 1
ATOM 763 C CA . VAL A 1 100 ? 9.188 -1.023 -13.990 1.00 88.25 100 VAL A CA 1
ATOM 764 C C . VAL A 1 100 ? 10.217 -1.388 -12.921 1.00 88.25 100 VAL A C 1
ATOM 766 O O . VAL A 1 100 ? 10.223 -0.832 -11.826 1.00 88.25 100 VAL A O 1
ATOM 769 N N . ASP A 1 101 ? 11.111 -2.310 -13.235 1.00 86.44 101 ASP A N 1
ATOM 770 C CA . ASP A 1 101 ? 12.294 -2.601 -12.443 1.00 86.44 101 ASP A CA 1
ATOM 771 C C . ASP A 1 101 ? 13.499 -2.766 -13.369 1.00 86.44 101 ASP A C 1
ATOM 773 O O . ASP A 1 101 ? 13.372 -3.016 -14.573 1.00 86.44 101 ASP A O 1
ATOM 777 N N . VAL A 1 102 ? 14.686 -2.594 -12.803 1.00 77.75 102 VAL A N 1
ATOM 778 C CA . VAL A 1 102 ? 15.947 -2.703 -13.539 1.00 77.75 102 VAL A CA 1
ATOM 779 C C . VAL A 1 102 ? 16.702 -3.905 -12.986 1.00 77.75 102 VAL A C 1
ATOM 781 O O . VAL A 1 102 ? 16.914 -4.017 -11.792 1.00 77.75 102 VAL A O 1
ATOM 784 N N . LEU A 1 103 ? 17.110 -4.845 -13.829 1.00 69.06 103 LEU A N 1
ATOM 785 C CA . LEU A 1 103 ? 17.966 -5.958 -13.382 1.00 69.06 103 LEU A CA 1
ATOM 786 C C . LEU A 1 103 ? 19.388 -5.855 -13.955 1.00 69.06 103 LEU A C 1
ATOM 788 O O . LEU A 1 103 ? 20.280 -6.560 -13.488 1.00 69.06 103 LEU A O 1
ATOM 792 N N . ASP A 1 104 ? 19.601 -4.961 -14.931 1.00 68.25 104 ASP A N 1
ATOM 793 C CA . ASP A 1 104 ? 20.903 -4.629 -15.531 1.00 68.25 104 ASP A CA 1
ATOM 794 C C . ASP A 1 104 ? 20.859 -3.230 -16.202 1.00 68.25 104 ASP A C 1
ATOM 796 O O . ASP A 1 104 ? 20.604 -2.237 -15.526 1.00 68.25 104 ASP A O 1
ATOM 800 N N . ILE A 1 105 ? 21.068 -3.114 -17.521 1.00 68.81 105 ILE A N 1
ATOM 801 C CA . ILE A 1 105 ? 20.920 -1.856 -18.284 1.00 68.81 105 ILE A CA 1
ATOM 802 C C . ILE A 1 105 ? 19.508 -1.642 -18.848 1.00 68.81 105 ILE A C 1
ATOM 804 O O . ILE A 1 105 ? 19.199 -0.552 -19.334 1.00 68.81 105 ILE A O 1
ATOM 808 N N . ASP A 1 106 ? 18.672 -2.679 -18.801 1.00 74.81 106 ASP A N 1
ATOM 809 C CA . ASP A 1 106 ? 17.347 -2.706 -19.411 1.00 74.81 106 ASP A CA 1
ATOM 810 C C . ASP A 1 106 ? 16.241 -2.516 -18.361 1.00 74.81 106 ASP A C 1
ATOM 812 O O . ASP A 1 106 ? 16.328 -3.019 -17.237 1.00 74.81 106 ASP A O 1
ATOM 816 N N . TYR A 1 107 ? 15.189 -1.801 -18.761 1.00 82.56 107 TYR A N 1
ATOM 817 C CA . TYR A 1 107 ? 14.000 -1.514 -17.959 1.00 82.56 107 TYR A CA 1
ATOM 818 C C . TYR A 1 107 ? 12.867 -2.431 -18.418 1.00 82.56 107 TYR A C 1
ATOM 820 O O . TYR A 1 107 ? 12.485 -2.391 -19.590 1.00 82.56 107 TYR A O 1
ATOM 828 N N . PHE A 1 108 ? 12.329 -3.237 -17.505 1.00 87.31 108 PHE A N 1
ATOM 829 C CA . PHE A 1 108 ? 11.209 -4.134 -17.783 1.00 87.31 108 PHE A CA 1
ATOM 830 C C . PHE A 1 108 ? 10.135 -4.001 -16.711 1.00 87.31 108 PHE A C 1
ATOM 832 O O . PHE A 1 108 ? 10.435 -3.716 -15.557 1.00 87.31 108 PHE A O 1
ATOM 839 N N . ASP A 1 109 ? 8.892 -4.234 -17.105 1.00 90.56 109 ASP A N 1
ATOM 840 C CA . ASP A 1 109 ? 7.743 -4.282 -16.211 1.00 90.56 109 ASP A CA 1
ATOM 841 C C . ASP A 1 109 ? 7.657 -5.659 -15.538 1.00 90.56 109 ASP A C 1
ATOM 843 O O . ASP A 1 109 ? 7.610 -6.686 -16.223 1.00 90.56 109 ASP A O 1
ATOM 847 N N . TYR A 1 110 ? 7.637 -5.685 -14.205 1.00 93.88 110 TYR A N 1
ATOM 848 C CA . TYR A 1 110 ? 7.501 -6.906 -13.411 1.00 93.88 110 TYR A CA 1
ATOM 849 C C . TYR A 1 110 ? 6.295 -6.826 -12.477 1.00 93.88 110 TYR A C 1
ATOM 851 O O . TYR A 1 110 ? 6.017 -5.796 -11.855 1.00 93.88 110 TYR A O 1
ATOM 859 N N . GLY A 1 111 ? 5.576 -7.944 -12.363 1.00 95.62 111 GLY A N 1
ATOM 860 C CA . GLY A 1 111 ? 4.472 -8.074 -11.422 1.00 95.62 111 GLY A CA 1
ATOM 861 C C . GLY A 1 111 ? 4.984 -8.124 -9.985 1.00 95.62 111 GLY A C 1
ATOM 862 O O . GLY A 1 111 ? 5.797 -8.978 -9.646 1.00 95.62 111 GLY A O 1
ATOM 863 N N . GLY A 1 112 ? 4.467 -7.250 -9.127 1.00 96.62 112 GLY A N 1
ATOM 864 C CA . GLY A 1 112 ? 4.763 -7.226 -7.699 1.00 96.62 112 GLY A CA 1
ATOM 865 C C . GLY A 1 112 ? 3.492 -7.433 -6.889 1.00 96.62 112 GLY A C 1
ATOM 866 O O . GLY A 1 112 ? 2.467 -6.811 -7.165 1.00 96.62 112 GLY A O 1
ATOM 867 N N . ALA A 1 113 ? 3.532 -8.310 -5.888 1.00 97.81 113 ALA A N 1
ATOM 868 C CA . ALA A 1 113 ? 2.392 -8.500 -5.002 1.00 97.81 113 ALA A CA 1
ATOM 869 C C . ALA A 1 113 ? 2.781 -8.972 -3.603 1.00 97.81 113 ALA A C 1
ATOM 871 O O . ALA A 1 113 ? 3.763 -9.690 -3.419 1.00 97.81 113 ALA A O 1
ATOM 872 N N . TYR A 1 114 ? 1.949 -8.631 -2.623 1.00 98.31 114 TYR A N 1
ATOM 873 C CA . TYR A 1 114 ? 2.056 -9.069 -1.237 1.00 98.31 114 TYR A CA 1
ATOM 874 C C . TYR A 1 114 ? 0.716 -9.590 -0.722 1.00 98.31 114 TYR A C 1
ATOM 876 O O . TYR A 1 114 ? -0.305 -8.927 -0.884 1.00 98.31 114 TYR A O 1
ATOM 884 N N . VAL A 1 115 ? 0.723 -10.747 -0.054 1.00 98.00 115 VAL A N 1
ATOM 885 C CA . VAL A 1 115 ? -0.468 -11.308 0.604 1.00 98.00 115 VAL A CA 1
ATOM 886 C C . VAL A 1 115 ? -0.426 -11.120 2.117 1.00 98.00 115 VAL A C 1
ATOM 888 O O . VAL A 1 115 ? 0.503 -11.576 2.797 1.00 98.00 115 VAL A O 1
ATOM 891 N N . LEU A 1 116 ? -1.475 -10.503 2.662 1.00 97.88 116 LEU A N 1
ATOM 892 C CA . LEU A 1 116 ? -1.627 -10.286 4.095 1.00 97.88 116 LEU A CA 1
ATOM 893 C C . LEU A 1 116 ? -1.654 -11.626 4.862 1.00 97.88 116 LEU A C 1
ATOM 895 O O . LEU A 1 116 ? -2.104 -12.655 4.341 1.00 97.88 116 LEU A O 1
ATOM 899 N N . PRO A 1 117 ? -1.166 -11.656 6.115 1.00 97.31 117 PRO A N 1
ATOM 900 C CA . PRO A 1 117 ? -1.275 -12.823 6.980 1.00 97.31 117 PRO A CA 1
ATOM 901 C C . PRO A 1 117 ? -2.712 -13.325 7.152 1.00 97.31 117 PRO A C 1
ATOM 903 O O . PRO A 1 117 ? -3.668 -12.558 7.172 1.00 97.31 117 PRO A O 1
ATOM 906 N N . SER A 1 118 ? -2.865 -14.642 7.293 1.00 95.69 118 SER A N 1
ATOM 907 C CA . SER A 1 118 ? -4.125 -15.217 7.766 1.00 95.69 118 SER A CA 1
ATOM 908 C C . SER A 1 118 ? -4.307 -14.870 9.248 1.00 95.69 118 SER A C 1
ATOM 910 O O . SER A 1 118 ? -3.338 -14.901 10.012 1.00 95.69 118 SER A O 1
ATOM 912 N N . GLY A 1 119 ? -5.533 -14.535 9.644 1.00 94.50 119 GLY A N 1
ATOM 913 C CA . GLY A 1 119 ? -5.890 -14.035 10.970 1.00 94.50 119 GLY A CA 1
ATOM 914 C C . GLY A 1 119 ? -5.795 -12.514 11.132 1.00 94.50 119 GLY A C 1
ATOM 915 O O . GLY A 1 119 ? -5.937 -12.033 12.255 1.00 94.50 119 GLY A O 1
ATOM 916 N N . THR A 1 120 ? -5.547 -11.747 10.065 1.00 96.81 120 THR A N 1
ATOM 917 C CA . THR A 1 120 ? -5.518 -10.278 10.142 1.00 96.81 120 THR A CA 1
ATOM 918 C C . THR A 1 120 ? -6.941 -9.724 10.213 1.00 96.81 120 THR A C 1
ATOM 920 O O . THR A 1 120 ? -7.654 -9.700 9.214 1.00 96.81 120 THR A O 1
ATOM 923 N N . ILE A 1 121 ? -7.344 -9.254 11.396 1.00 96.25 121 ILE A N 1
ATOM 924 C CA . ILE A 1 121 ? -8.685 -8.716 11.663 1.00 96.25 121 ILE A CA 1
ATOM 925 C C . ILE A 1 121 ? -8.567 -7.252 12.080 1.00 96.25 121 ILE A C 1
ATOM 927 O O . ILE A 1 121 ? -8.078 -6.953 13.169 1.00 96.25 121 ILE A O 1
ATOM 931 N N . ILE A 1 122 ? -9.033 -6.343 11.228 1.00 95.56 122 ILE A N 1
ATOM 932 C CA . ILE A 1 122 ? -9.013 -4.904 11.493 1.00 95.56 122 ILE A CA 1
ATOM 933 C C . ILE A 1 122 ? -10.130 -4.561 12.484 1.00 95.56 122 ILE A C 1
ATOM 935 O O . ILE A 1 122 ? -11.278 -4.935 12.231 1.00 95.56 122 ILE A O 1
ATOM 939 N N . PRO A 1 123 ? -9.848 -3.848 13.591 1.00 93.56 123 PRO A N 1
ATOM 940 C CA . PRO A 1 123 ? -10.892 -3.325 14.471 1.00 93.56 123 PRO A CA 1
ATOM 941 C C . PRO A 1 123 ? -11.887 -2.413 13.728 1.00 93.56 123 PRO A C 1
ATOM 943 O O . PRO A 1 123 ? -11.569 -1.916 12.641 1.00 93.56 123 PRO A O 1
ATOM 946 N N . PRO A 1 124 ? -13.080 -2.150 14.294 1.00 89.69 124 PRO A N 1
ATOM 947 C CA . PRO A 1 124 ? -13.994 -1.149 13.750 1.00 89.69 124 PRO A CA 1
ATOM 948 C C . PRO A 1 124 ? -13.308 0.215 13.624 1.00 89.69 124 PRO A C 1
ATOM 950 O O . PRO A 1 124 ? -12.714 0.693 14.593 1.00 89.69 124 PRO A O 1
ATOM 953 N N . GLY A 1 125 ? -13.344 0.830 12.438 1.00 90.00 125 GLY A N 1
ATOM 954 C CA . GLY A 1 125 ? -12.619 2.085 12.199 1.00 90.00 125 GLY A CA 1
ATOM 955 C C . GLY A 1 125 ? -11.100 1.977 12.419 1.00 90.00 125 GLY A C 1
ATOM 956 O O . GLY A 1 125 ? -10.459 2.958 12.788 1.00 90.00 125 GLY A O 1
ATOM 957 N N . GLY A 1 126 ? -10.534 0.775 12.343 1.00 94.38 126 GLY A N 1
ATOM 958 C CA . GLY A 1 126 ? -9.112 0.527 12.552 1.00 94.38 126 GLY A CA 1
ATOM 959 C C . GLY A 1 126 ? -8.297 0.596 11.267 1.00 94.38 126 GLY A C 1
ATOM 960 O O . GLY A 1 126 ? -8.837 0.732 10.165 1.00 94.38 126 GLY A O 1
ATOM 961 N N . TYR A 1 127 ? -6.988 0.420 11.434 1.00 97.44 127 TYR A N 1
ATOM 962 C CA . TYR A 1 127 ? -6.006 0.515 10.358 1.00 97.44 127 TYR A CA 1
ATOM 963 C C . TYR A 1 127 ? -5.159 -0.752 10.245 1.00 97.44 127 TYR A C 1
ATOM 965 O O . TYR A 1 127 ? -4.922 -1.460 11.231 1.00 97.44 127 TYR A O 1
ATOM 973 N N . VAL A 1 128 ? -4.639 -1.005 9.047 1.00 98.44 128 VAL A N 1
ATOM 974 C CA . VAL A 1 128 ? -3.502 -1.909 8.834 1.00 98.44 128 VAL A CA 1
ATOM 975 C C . VAL A 1 128 ? -2.405 -1.124 8.144 1.00 98.44 128 VAL A C 1
ATOM 977 O O . VAL A 1 128 ? -2.617 -0.619 7.048 1.00 98.44 128 VAL A O 1
ATOM 980 N N . ILE A 1 129 ? -1.230 -1.075 8.763 1.00 98.69 129 ILE A N 1
ATOM 981 C CA . ILE A 1 129 ? -0.020 -0.510 8.172 1.00 98.69 129 ILE A CA 1
ATOM 982 C C . ILE A 1 129 ? 0.829 -1.654 7.651 1.00 98.69 129 ILE A C 1
ATOM 984 O O . ILE A 1 129 ? 1.325 -2.467 8.430 1.00 98.69 129 ILE A O 1
ATOM 988 N N . ILE A 1 130 ? 1.000 -1.707 6.336 1.00 98.69 130 ILE A N 1
ATOM 989 C CA . ILE A 1 130 ? 1.930 -2.600 5.659 1.00 98.69 130 ILE A CA 1
ATOM 990 C C . ILE A 1 130 ? 3.146 -1.763 5.296 1.00 98.69 130 ILE A C 1
ATOM 992 O O . ILE A 1 130 ? 3.048 -0.869 4.460 1.00 98.69 130 ILE A O 1
ATOM 996 N N . ARG A 1 131 ? 4.289 -2.029 5.924 1.00 98.12 131 ARG A N 1
ATOM 997 C CA . ARG A 1 131 ? 5.499 -1.227 5.727 1.00 98.12 131 ARG A CA 1
ATOM 998 C C . ARG A 1 131 ? 6.718 -2.067 5.399 1.00 98.12 131 ARG A C 1
ATOM 1000 O O . ARG A 1 131 ? 6.828 -3.217 5.841 1.00 98.12 131 ARG A O 1
ATOM 1007 N N . GLY A 1 132 ? 7.662 -1.447 4.703 1.00 96.88 132 GLY A N 1
ATOM 1008 C CA . GLY A 1 132 ? 9.012 -1.969 4.604 1.00 96.88 132 GLY A CA 1
ATOM 1009 C C . GLY A 1 132 ? 9.726 -1.950 5.966 1.00 96.88 132 GLY A C 1
ATOM 1010 O O . GLY A 1 132 ? 9.378 -1.148 6.850 1.00 96.88 132 GLY A O 1
ATOM 1011 N N . PRO A 1 133 ? 10.695 -2.853 6.201 1.00 94.62 133 PRO A N 1
ATOM 1012 C CA . PRO A 1 133 ? 11.463 -2.912 7.446 1.00 94.62 133 PRO A CA 1
ATOM 1013 C C . PRO A 1 133 ? 12.159 -1.601 7.831 1.00 94.62 133 PRO A C 1
ATOM 1015 O O . PRO A 1 133 ? 12.253 -1.334 9.032 1.00 94.62 133 PRO A O 1
ATOM 1018 N N . ASN A 1 134 ? 12.565 -0.776 6.860 1.00 94.94 134 ASN A N 1
ATOM 1019 C CA . ASN A 1 13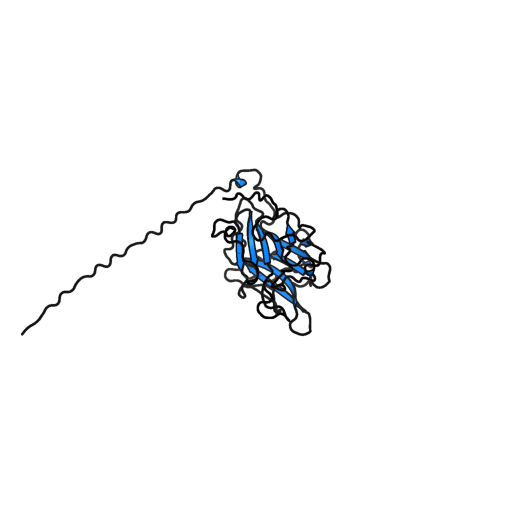4 ? 13.300 0.473 7.090 1.00 94.94 134 ASN A CA 1
ATOM 1020 C C . ASN A 1 134 ? 12.397 1.713 7.223 1.00 94.94 134 ASN A C 1
ATOM 1022 O O . ASN A 1 134 ? 12.876 2.793 7.574 1.00 94.94 134 ASN A O 1
ATOM 1026 N N . SER A 1 135 ? 11.083 1.569 7.020 1.00 95.44 135 SER A N 1
ATOM 1027 C CA . SER A 1 135 ? 10.105 2.599 7.382 1.00 95.44 135 SER A CA 1
ATOM 1028 C C . SER A 1 135 ? 10.044 2.801 8.901 1.00 95.44 135 SER A C 1
ATOM 1030 O O . SER A 1 135 ? 10.291 1.884 9.692 1.00 95.44 135 SER A O 1
ATOM 1032 N N . LEU A 1 136 ? 9.611 3.995 9.320 1.00 94.56 136 LEU A N 1
ATOM 1033 C CA . LEU A 1 136 ? 9.215 4.246 10.704 1.00 94.56 136 LEU A CA 1
ATOM 1034 C C . LEU A 1 136 ? 8.177 3.211 11.158 1.00 94.56 136 LEU A C 1
ATOM 1036 O O . LEU A 1 136 ? 7.283 2.831 10.400 1.00 94.56 136 LEU A O 1
ATOM 1040 N N . SER A 1 137 ? 8.330 2.748 12.399 1.00 96.38 137 SER A N 1
ATOM 1041 C CA . SER A 1 137 ? 7.364 1.850 13.033 1.00 96.38 137 SER A CA 1
ATOM 1042 C C . SER A 1 137 ? 6.129 2.616 13.481 1.00 96.38 137 SER A C 1
ATOM 1044 O O . SER A 1 137 ? 6.228 3.780 13.881 1.00 96.38 137 SER A O 1
ATOM 1046 N N . VAL A 1 138 ? 4.987 1.934 13.489 1.00 96.88 138 VAL A N 1
ATOM 1047 C CA . VAL A 1 138 ? 3.753 2.496 14.043 1.00 96.88 138 VAL A CA 1
ATOM 1048 C C . VAL A 1 138 ? 3.977 2.824 15.528 1.00 96.88 138 VAL A C 1
ATOM 1050 O O . VAL A 1 138 ? 4.482 1.970 16.269 1.00 96.88 138 VAL A O 1
ATOM 1053 N N . PRO A 1 139 ? 3.617 4.034 16.003 1.00 95.62 139 PRO A N 1
ATOM 1054 C CA . PRO A 1 139 ? 3.692 4.375 17.418 1.00 95.62 139 PRO A CA 1
ATOM 1055 C C . PRO A 1 139 ? 3.023 3.314 18.292 1.00 95.62 139 PRO A C 1
ATOM 1057 O O . PRO A 1 139 ? 1.882 2.917 18.057 1.00 95.62 139 PRO A O 1
ATOM 1060 N N . SER A 1 140 ? 3.725 2.852 19.328 1.00 96.06 140 SER A N 1
ATOM 1061 C CA . SER A 1 140 ? 3.293 1.681 20.095 1.00 96.06 140 SER A CA 1
ATOM 1062 C C . SER A 1 140 ? 1.914 1.851 20.734 1.00 96.06 140 SER A C 1
ATOM 1064 O O . SER A 1 140 ? 1.183 0.873 20.840 1.00 96.06 140 SER A O 1
ATOM 1066 N N . ASN A 1 141 ? 1.527 3.069 21.110 1.00 95.12 141 ASN A N 1
ATOM 1067 C CA . ASN A 1 141 ? 0.215 3.378 21.681 1.00 95.12 141 ASN A CA 1
ATOM 1068 C C . ASN A 1 141 ? -0.952 3.271 20.681 1.00 95.12 141 ASN A C 1
ATOM 1070 O O . ASN A 1 141 ? -2.098 3.277 21.112 1.00 95.12 141 ASN A O 1
ATOM 1074 N N . LEU A 1 142 ? -0.683 3.200 19.375 1.00 95.62 142 LEU A N 1
ATOM 1075 C CA . LEU A 1 142 ? -1.708 3.008 18.341 1.00 95.62 142 LEU A CA 1
ATOM 1076 C C . LEU A 1 142 ? -1.946 1.525 18.038 1.00 95.62 142 LEU A C 1
ATOM 1078 O O . LEU A 1 142 ? -2.945 1.170 17.417 1.00 95.62 142 LEU A O 1
ATOM 1082 N N . LEU A 1 143 ? -1.054 0.643 18.488 1.00 97.12 143 LEU A N 1
ATOM 1083 C CA . LEU A 1 143 ? -1.118 -0.776 18.173 1.00 97.12 143 LEU A CA 1
ATOM 1084 C C . LEU A 1 143 ? -2.220 -1.495 18.956 1.00 97.12 143 LEU A C 1
ATOM 1086 O O . LEU A 1 143 ? -2.374 -1.282 20.161 1.00 97.12 143 LEU A O 1
ATOM 1090 N N . VAL A 1 144 ? -2.916 -2.426 18.299 1.00 95.00 144 VAL A N 1
ATOM 1091 C CA . VAL A 1 144 ? -3.993 -3.232 18.909 1.00 95.00 144 VAL A CA 1
ATOM 1092 C C . VAL A 1 144 ? -3.552 -3.982 20.168 1.00 95.00 144 VAL A C 1
ATOM 1094 O O . VAL A 1 144 ? -4.293 -4.031 21.147 1.00 95.00 144 VAL A O 1
ATOM 1097 N N . GLN A 1 145 ? -2.319 -4.501 20.212 1.00 92.88 145 GLN A N 1
ATOM 1098 C CA . GLN A 1 145 ? -1.791 -5.180 21.404 1.00 92.88 145 GLN A CA 1
ATOM 1099 C C . GLN A 1 145 ? -1.602 -4.253 22.615 1.00 92.88 145 GLN A C 1
ATOM 1101 O O . GLN A 1 145 ? -1.462 -4.739 23.736 1.00 92.88 145 GLN A O 1
ATOM 1106 N N . ASN A 1 146 ? -1.595 -2.937 22.393 1.00 94.56 146 ASN A N 1
ATOM 1107 C CA . ASN A 1 146 ? -1.415 -1.910 23.415 1.00 94.56 146 ASN A CA 1
ATOM 1108 C C . ASN A 1 146 ? -2.688 -1.069 23.624 1.00 94.56 146 ASN A C 1
ATOM 1110 O O . ASN A 1 146 ? -2.613 -0.000 24.225 1.00 94.56 146 ASN A O 1
ATOM 1114 N N . GLY A 1 147 ? -3.844 -1.543 23.143 1.00 88.69 147 GLY A N 1
ATOM 1115 C CA . GLY A 1 147 ? -5.137 -0.872 23.307 1.00 88.69 147 GLY A CA 1
ATOM 1116 C C . GLY A 1 147 ? -5.480 0.163 22.231 1.00 88.69 147 GLY A C 1
ATOM 1117 O O . GLY A 1 147 ? -6.502 0.828 22.354 1.00 88.69 147 GLY A O 1
ATOM 1118 N N . GLY A 1 148 ? -4.658 0.304 21.187 1.00 92.44 148 GLY A N 1
ATOM 1119 C CA . GLY A 1 148 ? -5.002 1.102 20.009 1.00 92.44 148 GLY A CA 1
ATOM 1120 C C . GLY A 1 148 ? -5.846 0.329 18.985 1.00 92.44 148 GLY A C 1
ATOM 1121 O O . GLY A 1 148 ? -6.369 -0.749 19.270 1.00 92.44 148 GLY A O 1
ATOM 1122 N N . ASN A 1 149 ? -5.975 0.869 17.772 1.00 93.81 149 ASN A N 1
ATOM 1123 C CA . ASN A 1 149 ? -6.806 0.322 16.689 1.00 93.81 149 ASN A CA 1
ATOM 1124 C C . ASN A 1 149 ? -6.025 -0.014 15.403 1.00 93.81 149 ASN A C 1
ATOM 1126 O O . ASN A 1 149 ? -6.641 -0.267 14.365 1.00 93.81 149 ASN A O 1
ATOM 1130 N N . THR A 1 150 ? -4.692 -0.049 15.467 1.00 97.56 150 THR A N 1
ATOM 1131 C CA . THR A 1 150 ? -3.816 -0.270 14.310 1.00 97.56 150 THR A CA 1
ATOM 1132 C C . THR A 1 150 ? -3.090 -1.607 14.388 1.00 97.56 150 THR A C 1
ATOM 1134 O O . THR A 1 150 ? -2.509 -1.972 15.413 1.00 97.56 150 THR A O 1
ATOM 1137 N N . ILE A 1 151 ? -3.089 -2.342 13.280 1.00 98.44 151 ILE A N 1
ATOM 1138 C CA . ILE A 1 151 ? -2.243 -3.518 13.080 1.00 98.44 151 ILE A CA 1
ATOM 1139 C C . ILE A 1 151 ? -1.014 -3.093 12.281 1.00 98.44 151 ILE A C 1
ATOM 1141 O O . ILE A 1 151 ? -1.140 -2.506 11.212 1.00 98.44 151 ILE A O 1
ATOM 1145 N N . GLU A 1 152 ? 0.175 -3.430 12.771 1.00 98.44 152 GLU A N 1
ATOM 1146 C CA . GLU A 1 152 ? 1.422 -3.251 12.029 1.00 98.44 152 GLU A CA 1
ATOM 1147 C C . GLU A 1 152 ? 1.857 -4.577 11.400 1.00 98.44 152 GLU A C 1
ATOM 1149 O O . GLU A 1 152 ? 1.958 -5.607 12.071 1.00 98.44 152 GLU A O 1
ATOM 1154 N N . ILE A 1 153 ? 2.140 -4.534 10.102 1.00 98.31 153 ILE A N 1
ATOM 1155 C CA . ILE A 1 153 ? 2.701 -5.624 9.317 1.00 98.31 153 ILE A CA 1
ATOM 1156 C C . ILE A 1 153 ? 4.000 -5.119 8.699 1.00 98.31 153 ILE A C 1
ATOM 1158 O O . ILE A 1 153 ? 4.001 -4.266 7.812 1.00 98.31 153 ILE A O 1
ATOM 1162 N N . VAL A 1 154 ? 5.115 -5.692 9.142 1.00 97.81 154 VAL A N 1
ATOM 1163 C CA . VAL A 1 154 ? 6.393 -5.534 8.447 1.00 97.81 154 VAL A CA 1
ATOM 1164 C C . VAL A 1 154 ? 6.459 -6.595 7.358 1.00 97.81 154 VAL A C 1
ATOM 1166 O O . VAL A 1 154 ? 6.318 -7.788 7.643 1.00 97.81 154 VAL A O 1
ATOM 1169 N N . ILE A 1 155 ? 6.616 -6.162 6.110 1.00 94.94 155 ILE A N 1
ATOM 1170 C CA . ILE A 1 155 ? 6.627 -7.061 4.957 1.00 94.94 155 ILE A CA 1
ATOM 1171 C C . ILE A 1 155 ? 7.784 -8.066 5.044 1.00 94.94 155 ILE A C 1
ATOM 1173 O O . ILE A 1 155 ? 8.868 -7.771 5.547 1.00 94.94 155 ILE A O 1
ATOM 1177 N N . SER A 1 156 ? 7.542 -9.288 4.569 1.00 87.44 156 SER A N 1
ATOM 1178 C CA . SER A 1 156 ? 8.497 -10.393 4.639 1.00 87.44 156 SER A CA 1
ATOM 1179 C C . SER A 1 156 ? 8.503 -11.212 3.352 1.00 87.44 156 SER A C 1
ATOM 1181 O O . SER A 1 156 ? 7.467 -11.412 2.715 1.00 87.44 156 SER A O 1
ATOM 1183 N N . SER A 1 157 ? 9.672 -11.756 3.010 1.00 86.38 157 SER A N 1
ATOM 1184 C CA . SER A 1 157 ? 9.932 -12.451 1.740 1.00 86.38 157 SER A CA 1
ATOM 1185 C C . SER A 1 157 ? 8.994 -13.623 1.437 1.00 86.38 157 SER A C 1
ATOM 1187 O O . SER A 1 157 ? 8.667 -13.886 0.288 1.00 86.38 157 SER A O 1
ATOM 1189 N N . ASN A 1 158 ? 8.509 -14.327 2.460 1.00 90.56 158 ASN A N 1
ATOM 1190 C CA . ASN A 1 158 ? 7.660 -15.514 2.314 1.00 90.56 158 ASN A CA 1
ATOM 1191 C C . ASN A 1 158 ? 6.207 -15.227 1.889 1.00 90.56 158 ASN A C 1
ATOM 1193 O O . ASN A 1 158 ? 5.396 -16.153 1.869 1.00 90.56 158 ASN A O 1
ATOM 1197 N N . ARG A 1 159 ? 5.862 -13.963 1.634 1.00 94.69 159 ARG A N 1
ATOM 1198 C CA . ARG A 1 159 ? 4.516 -13.502 1.260 1.00 94.69 159 ARG A CA 1
ATOM 1199 C C . ARG A 1 159 ? 4.530 -12.551 0.065 1.00 94.69 159 ARG A C 1
ATOM 1201 O O . ARG A 1 159 ? 3.482 -12.019 -0.291 1.00 94.69 159 ARG A O 1
ATOM 1208 N N . VAL A 1 160 ? 5.705 -12.337 -0.523 1.00 96.75 160 VAL A N 1
ATOM 1209 C CA . VAL A 1 160 ? 5.903 -11.468 -1.680 1.00 96.75 160 VAL A CA 1
ATOM 1210 C C . VAL A 1 160 ? 6.086 -12.320 -2.929 1.00 96.75 160 VAL A C 1
ATOM 1212 O O . VAL A 1 160 ? 6.719 -13.375 -2.893 1.00 96.75 160 VAL A O 1
ATO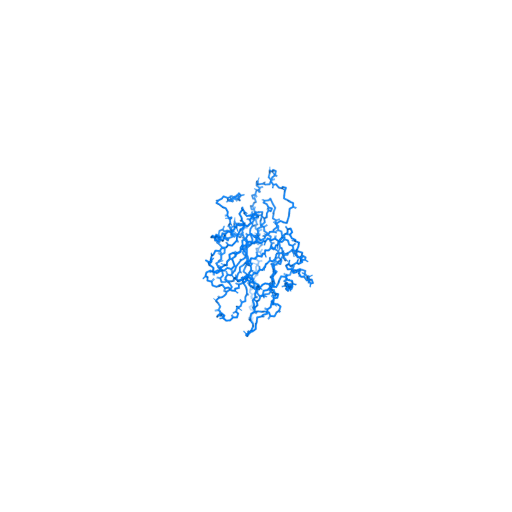M 1215 N N . CYS A 1 161 ? 5.538 -11.848 -4.038 1.00 96.44 161 CYS A N 1
ATOM 1216 C CA . CYS A 1 161 ? 5.854 -12.313 -5.377 1.00 96.44 161 CYS A CA 1
ATOM 1217 C C . CYS A 1 161 ? 6.397 -11.136 -6.200 1.00 96.44 161 CYS A C 1
ATOM 1219 O O . CYS A 1 161 ? 5.898 -10.023 -6.052 1.00 96.44 161 CYS A O 1
ATOM 1221 N N . LEU A 1 162 ? 7.414 -11.391 -7.034 1.00 94.81 162 LEU A N 1
ATOM 1222 C CA . LEU A 1 162 ? 8.130 -10.369 -7.818 1.00 94.81 162 LEU A CA 1
ATOM 1223 C C . LEU A 1 162 ? 8.213 -10.661 -9.327 1.00 94.81 162 LEU A C 1
ATOM 1225 O O . LEU A 1 162 ? 8.837 -9.901 -10.052 1.00 94.81 162 LEU A O 1
ATOM 1229 N N . ASP A 1 163 ? 7.667 -11.783 -9.801 1.00 93.31 163 ASP A N 1
ATOM 1230 C CA . ASP A 1 163 ? 7.671 -12.182 -11.225 1.00 93.31 163 ASP A CA 1
ATOM 1231 C C . ASP A 1 163 ? 9.026 -12.085 -11.962 1.00 93.31 163 ASP A C 1
ATOM 1233 O O . ASP A 1 163 ? 9.089 -11.871 -13.168 1.00 93.31 163 ASP A O 1
ATOM 1237 N N . GLY A 1 164 ? 10.137 -12.232 -11.234 1.00 89.75 164 GLY A N 1
ATOM 1238 C CA . GLY A 1 164 ? 11.494 -12.089 -11.772 1.00 89.75 164 GLY A CA 1
ATOM 1239 C C . GLY A 1 164 ? 12.155 -10.729 -11.527 1.00 89.75 164 GLY A C 1
ATOM 1240 O O . GLY A 1 164 ? 13.367 -10.648 -11.698 1.00 89.75 164 GLY A O 1
ATOM 1241 N N . GLY A 1 165 ? 11.413 -9.715 -11.074 1.00 90.31 165 GLY A N 1
ATOM 1242 C CA . GLY A 1 165 ? 11.938 -8.435 -10.589 1.00 90.31 165 GLY A CA 1
ATOM 1243 C C . GLY A 1 165 ? 12.696 -8.547 -9.258 1.00 90.31 165 GLY A C 1
ATOM 1244 O O . GLY A 1 165 ? 12.707 -9.599 -8.609 1.00 90.31 165 GLY A O 1
ATOM 1245 N N . ALA A 1 166 ? 13.340 -7.454 -8.845 1.00 90.25 166 ALA A N 1
ATOM 1246 C CA . ALA A 1 166 ? 14.148 -7.379 -7.626 1.00 90.25 166 ALA A CA 1
ATOM 1247 C C . ALA A 1 166 ? 13.362 -6.861 -6.412 1.00 90.25 166 ALA A C 1
ATOM 1249 O O . ALA A 1 166 ? 13.714 -7.181 -5.274 1.00 90.25 166 ALA A O 1
ATOM 1250 N N . ARG A 1 167 ? 12.286 -6.097 -6.639 1.00 92.06 167 ARG A N 1
ATOM 1251 C CA . ARG A 1 167 ? 11.542 -5.415 -5.571 1.00 92.06 167 ARG A CA 1
ATOM 1252 C C . ARG A 1 167 ? 10.051 -5.269 -5.847 1.00 92.06 167 ARG A C 1
ATOM 1254 O O . ARG A 1 167 ? 9.606 -5.191 -6.987 1.00 92.06 167 ARG A O 1
ATOM 1261 N N . PHE A 1 168 ? 9.287 -5.174 -4.764 1.00 95.06 168 PHE A N 1
ATOM 1262 C CA . PHE A 1 168 ? 7.916 -4.682 -4.780 1.00 95.06 168 PHE A CA 1
ATOM 1263 C C . PHE A 1 168 ? 7.950 -3.240 -4.285 1.00 95.06 168 PHE A C 1
ATOM 1265 O O . PHE A 1 168 ? 8.366 -2.984 -3.152 1.00 95.06 168 PHE A O 1
ATOM 1272 N N . TRP A 1 169 ? 7.578 -2.301 -5.150 1.00 93.38 169 TRP A N 1
ATOM 1273 C CA . TRP A 1 169 ? 7.758 -0.876 -4.899 1.00 93.38 169 TRP A CA 1
ATOM 1274 C C . TRP A 1 169 ? 6.661 -0.024 -5.523 1.00 93.38 169 TRP A C 1
ATOM 1276 O O . TRP A 1 169 ? 5.880 -0.506 -6.351 1.00 93.38 169 TRP A O 1
ATOM 1286 N N . LEU A 1 170 ? 6.611 1.234 -5.098 1.00 94.00 170 LEU A N 1
ATOM 1287 C CA . LEU A 1 170 ? 5.677 2.254 -5.542 1.00 94.00 170 LEU A CA 1
ATOM 1288 C C . LEU A 1 170 ? 6.453 3.319 -6.338 1.00 94.00 170 LEU A C 1
ATOM 1290 O O . LEU A 1 170 ? 6.977 4.263 -5.757 1.00 94.00 170 LEU A O 1
ATOM 1294 N N . PRO A 1 171 ? 6.549 3.209 -7.679 1.00 90.81 171 PRO A N 1
ATOM 1295 C CA . PRO A 1 171 ? 7.454 4.058 -8.443 1.00 90.81 171 PRO A CA 1
ATOM 1296 C C . PRO A 1 171 ? 7.143 5.551 -8.324 1.00 90.81 171 PRO A C 1
ATOM 1298 O O . PRO A 1 171 ? 6.048 6.009 -8.665 1.00 90.81 171 PRO A O 1
ATOM 1301 N N . ASN A 1 172 ? 8.156 6.339 -7.965 1.00 88.94 172 ASN A N 1
ATOM 1302 C CA . ASN A 1 172 ? 8.047 7.798 -7.893 1.00 88.94 172 ASN A CA 1
ATOM 1303 C C . ASN A 1 172 ? 7.585 8.423 -9.213 1.00 88.94 172 ASN A C 1
ATOM 1305 O O . ASN A 1 172 ? 6.760 9.324 -9.236 1.00 88.94 172 ASN A O 1
ATOM 1309 N N . ALA A 1 173 ? 8.063 7.910 -10.345 1.00 86.12 173 ALA A N 1
ATOM 1310 C CA . ALA A 1 173 ? 7.747 8.472 -11.655 1.00 86.12 173 ALA A CA 1
ATOM 1311 C C . ALA A 1 173 ? 6.351 8.091 -12.190 1.00 86.12 173 ALA A C 1
ATOM 1313 O O . ALA A 1 173 ? 6.052 8.381 -13.348 1.00 86.12 173 ALA A O 1
ATOM 1314 N N . GLY A 1 174 ? 5.508 7.445 -11.387 1.00 89.88 174 GLY A N 1
ATOM 1315 C CA . GLY A 1 174 ? 4.150 7.064 -11.759 1.00 89.88 174 GLY A CA 1
ATOM 1316 C C . GLY A 1 174 ? 3.926 5.567 -11.726 1.00 89.88 174 GLY A C 1
ATOM 1317 O O . GLY A 1 174 ? 4.796 4.777 -12.090 1.00 89.88 174 GLY A O 1
ATOM 1318 N N . GLY A 1 175 ? 2.736 5.195 -11.280 1.00 93.06 175 GLY A N 1
ATOM 1319 C CA . GLY A 1 175 ? 2.416 3.824 -10.942 1.00 93.06 175 GLY A CA 1
ATOM 1320 C C . GLY A 1 175 ? 0.941 3.639 -10.654 1.00 93.06 175 GLY A C 1
ATOM 1321 O O . GLY A 1 175 ? 0.125 4.566 -10.709 1.00 93.06 175 GLY A O 1
ATOM 1322 N N . TRP A 1 176 ? 0.612 2.400 -10.338 1.00 96.25 176 TRP A N 1
ATOM 1323 C CA . TRP A 1 176 ? -0.687 2.025 -9.824 1.00 96.25 176 TRP A CA 1
ATOM 1324 C C . TRP A 1 176 ? -0.509 1.001 -8.710 1.00 96.25 176 TRP A C 1
ATOM 1326 O O . TRP A 1 176 ? 0.546 0.382 -8.571 1.00 96.25 176 TRP A O 1
ATOM 1336 N N . LEU A 1 177 ? -1.542 0.849 -7.896 1.00 98.12 177 LEU A N 1
ATOM 1337 C CA . LEU A 1 177 ? -1.625 -0.164 -6.855 1.00 98.12 177 LEU A CA 1
ATOM 1338 C C . LEU A 1 177 ? -3.086 -0.569 -6.720 1.00 98.12 177 LEU A C 1
ATOM 1340 O O . LEU A 1 177 ? -3.973 0.285 -6.734 1.00 98.12 177 LEU A O 1
ATOM 1344 N N . ALA A 1 178 ? -3.339 -1.859 -6.565 1.00 98.38 178 ALA A N 1
ATOM 1345 C CA . ALA A 1 178 ? -4.663 -2.369 -6.264 1.00 98.38 178 ALA A CA 1
ATOM 1346 C C . ALA A 1 178 ? -4.656 -3.210 -4.991 1.00 98.38 178 ALA A C 1
ATOM 1348 O O . ALA A 1 178 ? -3.691 -3.913 -4.680 1.00 98.38 178 ALA A O 1
ATOM 1349 N N . LEU A 1 179 ? -5.772 -3.122 -4.278 1.00 98.69 179 LEU A N 1
ATOM 1350 C CA . LEU A 1 179 ? -6.147 -3.996 -3.186 1.00 98.69 179 LEU A CA 1
ATOM 1351 C C . LEU A 1 179 ? -7.148 -5.020 -3.723 1.00 98.69 179 LEU A C 1
ATOM 1353 O O . LEU A 1 179 ? -8.167 -4.654 -4.312 1.00 98.69 179 LEU A O 1
ATOM 1357 N N . TYR A 1 180 ? -6.871 -6.290 -3.474 1.00 98.38 180 TYR A N 1
ATOM 1358 C CA . TYR A 1 180 ? -7.732 -7.415 -3.806 1.00 98.38 180 TYR A CA 1
ATOM 1359 C C . TYR A 1 180 ? -8.150 -8.126 -2.522 1.00 98.38 180 TYR A C 1
ATOM 1361 O O . TYR A 1 180 ? -7.381 -8.201 -1.559 1.00 98.38 180 TYR A O 1
ATOM 1369 N N . ASP A 1 181 ? -9.361 -8.669 -2.510 1.00 96.69 181 ASP A N 1
ATOM 1370 C CA . ASP A 1 181 ? -9.802 -9.547 -1.433 1.00 96.69 181 ASP A CA 1
ATOM 1371 C C . ASP A 1 181 ? -9.091 -10.916 -1.475 1.00 96.69 181 ASP A C 1
ATOM 1373 O O . ASP A 1 181 ? -8.283 -11.213 -2.359 1.00 96.69 181 ASP A O 1
ATOM 1377 N N . ALA A 1 182 ? -9.421 -11.788 -0.520 1.00 95.94 182 ALA A N 1
ATOM 1378 C CA . ALA A 1 182 ? -8.836 -13.126 -0.401 1.00 95.94 182 ALA A CA 1
ATOM 1379 C C . ALA A 1 182 ? -9.093 -14.060 -1.603 1.00 95.94 182 ALA A C 1
ATOM 1381 O O . ALA A 1 182 ? -8.476 -15.123 -1.698 1.00 95.94 182 ALA A O 1
ATOM 1382 N N . THR A 1 183 ? -10.021 -13.702 -2.494 1.00 95.81 183 THR A N 1
ATOM 1383 C CA . THR A 1 183 ? -10.334 -14.447 -3.722 1.00 95.81 183 THR A CA 1
ATOM 1384 C C . THR A 1 183 ? -9.606 -13.900 -4.949 1.00 95.81 183 THR A C 1
ATOM 1386 O O . THR A 1 183 ? -9.687 -14.508 -6.015 1.00 95.81 183 THR A O 1
ATOM 1389 N N . GLY A 1 184 ? -8.868 -12.794 -4.800 1.00 96.25 184 GLY A N 1
ATOM 1390 C CA . GLY A 1 184 ? -8.226 -12.082 -5.902 1.00 96.25 184 GLY A CA 1
ATOM 1391 C C . GLY A 1 184 ? -9.156 -11.099 -6.615 1.00 96.25 184 GLY A C 1
ATOM 1392 O O . GLY A 1 184 ? -8.800 -10.612 -7.683 1.00 96.25 184 GLY A O 1
ATOM 1393 N N . THR A 1 185 ? -10.329 -10.791 -6.048 1.00 96.50 185 THR A N 1
ATOM 1394 C CA . THR A 1 185 ? -11.253 -9.807 -6.628 1.00 96.50 185 THR A CA 1
ATOM 1395 C C . THR A 1 185 ? -10.827 -8.393 -6.215 1.00 96.50 185 THR A C 1
ATOM 1397 O O . THR A 1 185 ? -10.657 -8.153 -5.017 1.00 96.50 185 THR A O 1
ATOM 1400 N N . PRO A 1 186 ? -10.667 -7.436 -7.149 1.00 97.56 186 PRO A N 1
ATOM 1401 C CA . PRO A 1 186 ? -10.311 -6.058 -6.811 1.00 97.56 186 PRO A CA 1
ATOM 1402 C C . PRO A 1 186 ? -11.373 -5.377 -5.933 1.00 97.56 186 PRO A C 1
ATOM 1404 O O . PRO A 1 186 ? -12.566 -5.443 -6.235 1.00 97.56 186 PRO A O 1
ATOM 1407 N N . VAL A 1 187 ? -10.944 -4.673 -4.881 1.00 96.00 187 VAL A N 1
ATOM 1408 C CA . VAL A 1 187 ? -11.830 -3.923 -3.965 1.00 96.00 187 VAL A CA 1
ATOM 1409 C C . VAL A 1 187 ? -11.567 -2.415 -3.949 1.00 96.00 187 VAL A C 1
ATOM 1411 O O . VAL A 1 187 ? -12.500 -1.642 -3.731 1.00 96.00 187 VAL A O 1
ATOM 1414 N N . ASP A 1 188 ? -10.330 -1.989 -4.206 1.00 97.94 188 ASP A N 1
ATOM 1415 C CA . ASP A 1 188 ? -9.941 -0.586 -4.390 1.00 97.94 188 ASP A CA 1
ATOM 1416 C C . ASP A 1 188 ? -8.667 -0.528 -5.237 1.00 97.94 188 ASP A C 1
ATOM 1418 O O . ASP A 1 188 ? -7.844 -1.445 -5.200 1.00 97.94 188 ASP A O 1
ATOM 1422 N N . ALA A 1 189 ? -8.494 0.541 -6.001 1.00 97.69 189 ALA A N 1
ATOM 1423 C CA . ALA A 1 189 ? -7.297 0.753 -6.793 1.00 97.69 189 ALA A CA 1
ATOM 1424 C C . ALA A 1 189 ? -6.982 2.238 -6.926 1.00 97.69 189 ALA A C 1
ATOM 1426 O O . ALA A 1 189 ? -7.869 3.095 -6.992 1.00 97.69 189 ALA A O 1
ATOM 1427 N N . ILE A 1 190 ? -5.691 2.527 -7.009 1.00 96.94 190 ILE A N 1
ATOM 1428 C CA . ILE A 1 190 ? -5.157 3.869 -7.161 1.00 96.94 190 ILE A CA 1
ATOM 1429 C C . ILE A 1 190 ? -4.165 3.934 -8.315 1.00 96.94 190 ILE A C 1
ATOM 1431 O O . ILE A 1 190 ? -3.499 2.954 -8.642 1.00 96.94 190 ILE A O 1
ATOM 1435 N N . SER A 1 191 ? -4.040 5.121 -8.891 1.00 95.50 191 SER A N 1
ATOM 1436 C CA . SER A 1 191 ? -2.970 5.487 -9.819 1.00 95.50 191 SER A CA 1
ATOM 1437 C C . SER A 1 191 ? -2.495 6.902 -9.524 1.00 95.50 191 SER A C 1
ATOM 1439 O O . SER A 1 191 ? -3.264 7.726 -9.018 1.00 95.50 191 SER A O 1
ATOM 1441 N N . TRP A 1 192 ? -1.233 7.176 -9.831 1.00 93.31 192 TRP A N 1
ATOM 1442 C CA . TRP A 1 192 ? -0.608 8.477 -9.611 1.00 93.31 192 TRP A CA 1
ATOM 1443 C C . TRP A 1 192 ? 0.391 8.806 -10.711 1.00 93.31 192 TRP A C 1
ATOM 1445 O O . TRP A 1 192 ? 0.903 7.924 -11.404 1.00 93.31 192 TRP A O 1
ATOM 1455 N N . ALA A 1 193 ? 0.685 10.101 -10.796 1.00 81.69 193 ALA A N 1
ATOM 1456 C CA . ALA A 1 193 ? 1.456 10.745 -11.843 1.00 81.69 193 ALA A CA 1
ATOM 1457 C C . ALA A 1 193 ? 0.896 10.483 -13.256 1.00 81.69 193 ALA A C 1
ATOM 1459 O O . ALA A 1 193 ? 0.082 9.601 -13.511 1.00 81.69 193 ALA A O 1
ATOM 1460 N N . SER A 1 194 ? 1.314 11.316 -14.206 1.00 63.09 194 SER A N 1
ATOM 1461 C CA . SER A 1 194 ? 0.899 11.208 -15.617 1.00 63.09 194 SER A CA 1
ATOM 1462 C C . SER A 1 194 ? 2.024 10.717 -16.531 1.00 63.09 194 SER A C 1
ATOM 1464 O O . SER A 1 194 ? 1.873 10.679 -17.753 1.00 63.09 194 SER A O 1
ATOM 1466 N N . THR A 1 195 ? 3.170 10.365 -15.950 1.00 54.94 195 THR A N 1
ATOM 1467 C CA . THR A 1 195 ? 4.360 9.903 -16.660 1.00 54.94 195 THR A CA 1
ATOM 1468 C C . THR A 1 195 ? 4.295 8.397 -16.933 1.00 54.94 195 THR A C 1
ATOM 1470 O O . THR A 1 195 ? 3.834 7.609 -16.115 1.00 54.94 195 THR A O 1
ATOM 1473 N N . TYR A 1 196 ? 4.726 8.032 -18.142 1.00 57.56 196 TYR A N 1
ATOM 1474 C CA . TYR A 1 196 ? 4.462 6.811 -18.924 1.00 57.56 196 TYR A CA 1
ATOM 1475 C C . TYR A 1 196 ? 4.980 5.469 -18.356 1.00 57.56 196 TYR A C 1
ATOM 1477 O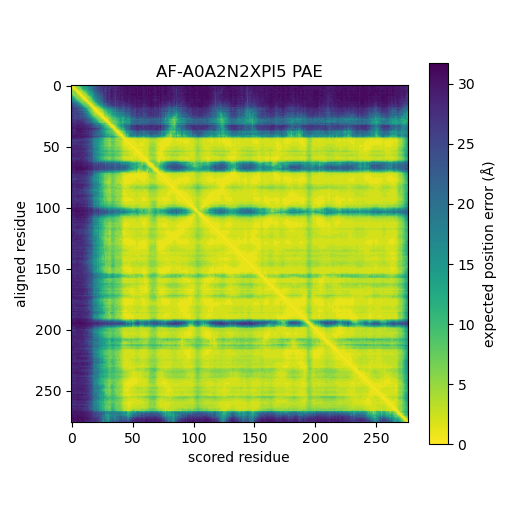 O . TYR A 1 196 ? 5.151 4.516 -19.111 1.00 57.56 196 TYR A O 1
ATOM 1485 N N . ASN A 1 197 ? 5.255 5.365 -17.058 1.00 62.72 197 ASN A N 1
ATOM 1486 C CA . ASN A 1 197 ? 6.162 4.335 -16.539 1.00 62.72 197 ASN A CA 1
ATOM 1487 C C . ASN A 1 197 ? 5.455 3.153 -15.858 1.00 62.72 197 ASN A C 1
ATOM 1489 O O . ASN A 1 197 ? 6.120 2.322 -15.246 1.00 62.72 197 ASN A O 1
ATOM 1493 N N . ALA A 1 198 ? 4.127 3.085 -15.948 1.00 76.44 198 ALA A N 1
ATOM 1494 C CA . ALA A 1 198 ? 3.339 2.025 -15.339 1.00 76.44 198 ALA A CA 1
ATOM 1495 C C . ALA A 1 198 ? 2.660 1.184 -16.423 1.00 76.44 198 ALA A C 1
ATOM 1497 O O . ALA A 1 198 ? 1.830 1.700 -17.178 1.00 76.44 198 ALA A O 1
ATOM 1498 N N . CYS A 1 199 ? 2.966 -0.112 -16.492 1.00 89.69 199 CYS A N 1
ATOM 1499 C CA . CYS A 1 199 ? 2.199 -1.014 -17.340 1.00 89.69 199 CYS A CA 1
ATOM 1500 C C . CYS A 1 199 ? 0.813 -1.270 -16.725 1.00 89.69 199 CYS A C 1
ATOM 1502 O O . CYS A 1 199 ? 0.643 -2.121 -15.851 1.00 89.69 199 CYS A O 1
ATOM 1504 N N . THR A 1 200 ? -0.201 -0.525 -17.172 1.00 92.69 200 THR A N 1
ATOM 1505 C CA . THR A 1 200 ? -1.577 -0.637 -16.654 1.00 92.69 200 THR A CA 1
ATOM 1506 C C . THR A 1 200 ? -2.315 -1.880 -17.148 1.00 92.69 200 THR A C 1
ATOM 1508 O O . THR A 1 200 ? -3.222 -2.349 -16.470 1.00 92.69 200 THR A O 1
ATOM 1511 N N . TYR A 1 201 ? -1.906 -2.448 -18.284 1.00 94.00 201 TYR A N 1
ATOM 1512 C CA . TYR A 1 201 ? -2.469 -3.678 -18.854 1.00 94.00 201 TYR A CA 1
ATOM 1513 C C . TYR A 1 201 ? -1.723 -4.945 -18.410 1.00 94.00 201 TYR A C 1
ATOM 1515 O O . TYR A 1 201 ? -2.135 -6.054 -18.748 1.00 94.00 201 TYR A O 1
ATOM 1523 N N . CYS A 1 202 ? -0.611 -4.805 -17.683 1.00 94.88 202 CYS A N 1
ATOM 1524 C CA . CYS A 1 202 ? 0.129 -5.937 -17.145 1.00 94.88 202 CYS A CA 1
ATOM 1525 C C . CYS A 1 202 ? -0.457 -6.345 -15.792 1.00 94.88 202 CYS A C 1
ATOM 1527 O O . CYS A 1 202 ? -0.735 -5.505 -14.936 1.00 94.88 202 CYS A O 1
ATOM 1529 N N . ASN A 1 203 ? -0.620 -7.646 -15.579 1.00 97.44 203 ASN A N 1
ATOM 1530 C CA . ASN A 1 203 ? -1.117 -8.176 -14.316 1.00 97.44 203 ASN A CA 1
ATOM 1531 C C . ASN A 1 203 ? -0.025 -8.129 -13.228 1.00 97.44 203 ASN A C 1
ATOM 1533 O O . ASN A 1 203 ? 1.162 -8.291 -13.538 1.00 97.44 203 ASN A O 1
ATOM 1537 N N . PRO A 1 204 ? -0.397 -7.966 -11.947 1.00 97.75 204 PRO A N 1
ATOM 1538 C CA . PRO A 1 204 ? 0.462 -8.354 -10.840 1.00 97.75 204 PRO A CA 1
ATOM 1539 C C . PRO A 1 204 ? 0.673 -9.866 -10.863 1.00 97.75 204 PRO A C 1
ATOM 1541 O O . PRO A 1 204 ? -0.168 -10.624 -11.360 1.00 97.75 204 PRO A O 1
ATOM 1544 N N . CYS A 1 205 ? 1.761 -10.330 -10.262 1.00 97.31 205 CYS A N 1
ATOM 1545 C CA . CYS A 1 205 ? 1.931 -11.759 -10.058 1.00 97.31 205 CYS A CA 1
ATOM 1546 C C . CYS A 1 205 ? 1.153 -12.244 -8.830 1.00 97.31 205 CYS A C 1
ATOM 1548 O O . CYS A 1 205 ? 0.731 -11.459 -7.984 1.00 97.31 205 CYS A O 1
ATOM 1550 N N . VAL A 1 206 ? 0.943 -13.555 -8.727 1.00 97.19 206 VAL A N 1
ATOM 1551 C CA . VAL A 1 206 ? 0.157 -14.144 -7.637 1.00 97.19 206 VAL A CA 1
ATOM 1552 C C . VAL A 1 206 ? 1.072 -14.498 -6.459 1.00 97.19 206 VAL A C 1
ATOM 1554 O O . VAL A 1 206 ? 1.909 -15.396 -6.591 1.00 97.19 206 VAL A O 1
ATOM 1557 N N . PRO A 1 207 ? 0.918 -13.854 -5.289 1.00 95.94 207 PRO A N 1
ATOM 1558 C CA . PRO A 1 207 ? 1.683 -14.207 -4.104 1.00 95.94 207 PRO A CA 1
ATOM 1559 C C . PRO A 1 207 ? 1.160 -15.503 -3.476 1.00 95.94 207 PRO A C 1
ATOM 1561 O O . PRO A 1 207 ? -0.028 -15.820 -3.519 1.00 95.94 207 PRO A O 1
ATOM 1564 N N . SER A 1 208 ? 2.055 -16.245 -2.827 1.00 91.44 208 SER A N 1
ATOM 1565 C CA . SER A 1 208 ? 1.693 -17.384 -1.981 1.00 91.44 208 SER A CA 1
ATOM 1566 C C . SER A 1 208 ? 1.844 -17.017 -0.509 1.00 91.44 208 SER A C 1
ATOM 1568 O O . SER A 1 208 ? 2.830 -16.386 -0.136 1.00 91.44 208 SER A O 1
ATOM 1570 N N . GLY A 1 209 ? 0.917 -17.454 0.344 1.00 88.19 209 GLY A N 1
ATOM 1571 C CA . GLY A 1 209 ? 0.982 -17.214 1.784 1.00 88.19 209 GLY A CA 1
ATOM 1572 C C . GLY A 1 209 ? 0.469 -18.404 2.584 1.00 88.19 209 GLY A C 1
ATOM 1573 O O . GLY A 1 209 ? -0.539 -19.018 2.236 1.00 88.19 209 GLY A O 1
ATOM 1574 N N . VAL A 1 210 ? 1.149 -18.736 3.686 1.00 88.56 210 VAL A N 1
ATOM 1575 C CA . VAL A 1 210 ? 0.678 -19.783 4.607 1.00 88.56 210 VAL A CA 1
ATOM 1576 C C . VAL A 1 210 ? -0.691 -19.388 5.162 1.00 88.56 210 VAL A C 1
ATOM 1578 O O . VAL A 1 210 ? -0.844 -18.285 5.694 1.00 88.56 210 VAL A O 1
ATOM 1581 N N . GLY A 1 211 ? -1.655 -20.307 5.052 1.00 90.00 211 GLY A N 1
ATOM 1582 C CA . GLY A 1 211 ? -3.040 -20.107 5.488 1.00 90.00 211 GLY A CA 1
ATOM 1583 C C . GLY A 1 211 ? -3.954 -19.465 4.441 1.00 90.00 211 GLY A C 1
ATOM 1584 O O . GLY A 1 211 ? -5.128 -19.267 4.733 1.00 90.00 211 GLY A O 1
ATOM 1585 N N . CYS A 1 212 ? -3.446 -19.168 3.241 1.00 93.75 212 CYS A N 1
ATOM 1586 C CA . CYS A 1 212 ? -4.211 -18.553 2.161 1.00 93.75 212 CYS A CA 1
ATOM 1587 C C . CYS A 1 212 ? -4.543 -19.559 1.059 1.00 93.75 212 CYS A C 1
ATOM 1589 O O . CYS A 1 212 ? -3.726 -20.415 0.715 1.00 93.75 212 CYS A O 1
ATOM 1591 N N . SER A 1 213 ? -5.754 -19.455 0.513 1.00 91.19 213 SER A N 1
ATOM 1592 C CA . SER A 1 213 ? -6.155 -20.244 -0.653 1.00 91.19 213 SER A CA 1
ATOM 1593 C C . SER A 1 213 ? -5.380 -19.788 -1.887 1.00 91.19 213 SER A C 1
ATOM 1595 O O . SER A 1 213 ? -5.048 -18.613 -2.019 1.00 91.19 213 SER A O 1
ATOM 1597 N N . SER A 1 214 ? -5.093 -20.712 -2.801 1.00 89.38 214 SER A N 1
ATOM 1598 C CA . SER A 1 214 ? -4.475 -20.366 -4.079 1.00 89.38 214 SER A CA 1
ATOM 1599 C C . SER A 1 214 ? -5.476 -19.655 -4.986 1.00 89.38 214 SER A C 1
ATOM 1601 O O . SER A 1 214 ? -6.573 -20.174 -5.203 1.00 89.38 214 SER A O 1
ATOM 1603 N N . ILE A 1 215 ? -5.056 -18.546 -5.584 1.00 94.94 215 ILE A N 1
ATOM 1604 C CA . ILE A 1 215 ? -5.742 -17.897 -6.706 1.00 94.94 215 ILE A CA 1
ATOM 1605 C C . ILE A 1 215 ? -4.940 -18.122 -7.993 1.00 94.94 215 ILE A C 1
ATOM 1607 O O . ILE A 1 215 ? -3.780 -18.533 -7.942 1.00 94.94 215 ILE A O 1
ATOM 1611 N N . THR A 1 216 ? -5.554 -17.897 -9.153 1.00 94.19 216 THR A N 1
ATOM 1612 C CA . THR A 1 216 ? -4.915 -18.158 -10.457 1.00 94.19 216 THR A CA 1
ATOM 1613 C C . THR A 1 216 ? -4.344 -16.913 -11.119 1.00 94.19 216 THR A C 1
ATOM 1615 O O . THR A 1 216 ? -3.391 -17.022 -11.884 1.00 94.19 216 THR A O 1
ATOM 1618 N N . SER A 1 217 ? -4.935 -15.750 -10.860 1.00 96.81 217 SER A N 1
ATOM 1619 C CA . SER A 1 217 ? -4.577 -14.481 -11.490 1.00 96.81 217 SER A CA 1
ATOM 1620 C C . SER A 1 217 ? -5.108 -13.315 -10.662 1.00 96.81 217 SER A C 1
ATOM 1622 O O . SER A 1 217 ? -6.036 -13.488 -9.874 1.00 96.81 217 SER A O 1
ATOM 1624 N N . LEU A 1 218 ? -4.526 -12.141 -10.880 1.00 98.31 218 LEU A N 1
ATOM 1625 C CA . LEU A 1 218 ? -5.001 -10.853 -10.385 1.00 98.31 218 LEU A CA 1
ATOM 1626 C C . LEU A 1 218 ? -5.238 -9.955 -11.594 1.00 98.31 218 LEU A C 1
ATOM 1628 O O . LEU A 1 218 ? -4.421 -9.969 -12.515 1.00 98.31 218 LEU A O 1
ATOM 1632 N N . ASP A 1 219 ? -6.341 -9.215 -11.612 1.00 98.31 219 ASP A N 1
ATOM 1633 C CA . ASP A 1 219 ? -6.669 -8.321 -12.727 1.00 98.31 219 ASP A CA 1
ATOM 1634 C C . ASP A 1 219 ? -5.587 -7.244 -12.917 1.00 98.31 219 ASP A C 1
ATOM 1636 O O . ASP A 1 219 ? -4.933 -6.815 -11.969 1.00 98.31 219 ASP A O 1
ATOM 1640 N N . SER A 1 220 ? -5.359 -6.822 -14.162 1.00 97.81 220 SER A N 1
ATOM 1641 C CA . SER A 1 220 ? -4.502 -5.666 -14.441 1.00 97.81 220 SER A CA 1
ATOM 1642 C C . SER A 1 220 ? -5.212 -4.382 -14.015 1.00 97.81 220 SER A C 1
ATOM 1644 O O . SER A 1 220 ? -6.434 -4.381 -13.838 1.00 97.81 220 SER A O 1
ATOM 1646 N N . TYR A 1 221 ? -4.489 -3.262 -13.893 1.00 96.88 221 TYR A N 1
ATOM 1647 C CA . TYR A 1 221 ? -5.160 -1.993 -13.621 1.00 96.88 221 TYR A CA 1
ATOM 1648 C C . TYR A 1 221 ? -6.238 -1.721 -14.660 1.00 96.88 221 TYR A C 1
ATOM 1650 O O . TYR A 1 221 ? -7.344 -1.397 -14.265 1.00 96.88 221 TYR A O 1
ATOM 1658 N N . ASP A 1 222 ? -5.990 -1.907 -15.955 1.00 95.69 222 ASP A N 1
ATOM 1659 C CA . ASP A 1 222 ? -6.964 -1.620 -17.015 1.00 95.69 222 ASP A CA 1
ATOM 1660 C C . ASP A 1 222 ? -8.252 -2.447 -16.891 1.00 95.69 222 ASP A C 1
ATOM 1662 O O . ASP A 1 222 ? -9.336 -1.897 -17.111 1.00 95.69 222 ASP A O 1
ATOM 1666 N N . ASP A 1 223 ? -8.158 -3.688 -16.411 1.00 97.69 223 ASP A N 1
ATOM 1667 C CA . ASP A 1 223 ? -9.299 -4.596 -16.236 1.00 97.69 223 ASP A CA 1
ATOM 1668 C C . ASP A 1 223 ? -10.138 -4.308 -14.975 1.00 97.69 223 ASP A C 1
ATOM 1670 O O . ASP A 1 223 ? -11.307 -4.695 -14.901 1.00 97.69 223 ASP A O 1
ATOM 1674 N N . ILE A 1 224 ? -9.595 -3.572 -13.996 1.00 97.38 224 ILE A N 1
ATOM 1675 C CA . ILE A 1 224 ? -10.330 -3.187 -12.780 1.00 97.38 224 ILE A CA 1
ATOM 1676 C C . ILE A 1 224 ? -11.503 -2.245 -13.118 1.00 97.38 224 ILE A C 1
ATOM 1678 O O . ILE A 1 224 ? -11.396 -1.319 -13.931 1.00 97.38 224 ILE A O 1
ATOM 1682 N N . LEU A 1 225 ? -12.639 -2.425 -12.436 1.00 96.56 225 LEU A N 1
ATOM 1683 C CA . LEU A 1 225 ? -13.826 -1.581 -12.606 1.00 96.56 225 LEU A CA 1
ATOM 1684 C C . LEU A 1 225 ? -13.529 -0.102 -12.307 1.00 96.56 225 LEU A C 1
ATOM 1686 O O . LEU A 1 225 ? -13.017 0.248 -11.246 1.00 96.56 225 LEU A O 1
ATOM 1690 N N . THR A 1 226 ? -13.949 0.798 -13.200 1.00 95.06 226 THR A N 1
ATOM 1691 C CA . THR A 1 226 ? -13.740 2.251 -13.045 1.00 95.06 226 THR A CA 1
ATOM 1692 C C . THR A 1 226 ? -14.311 2.815 -11.743 1.00 95.06 226 THR A C 1
ATOM 1694 O O . THR A 1 226 ? -13.768 3.772 -11.209 1.00 95.06 226 THR A O 1
ATOM 1697 N N . SER A 1 227 ? -15.377 2.222 -11.196 1.00 93.88 227 SER A N 1
ATOM 1698 C CA . SER A 1 227 ? -16.024 2.688 -9.960 1.00 93.88 227 SER A CA 1
ATOM 1699 C C . SER A 1 227 ? -15.181 2.520 -8.693 1.00 93.88 227 SER A C 1
ATOM 1701 O O . SER A 1 227 ? -15.530 3.103 -7.671 1.00 93.88 227 SER A O 1
ATOM 1703 N N . ILE A 1 228 ? -14.120 1.712 -8.741 1.00 94.06 228 ILE A N 1
ATOM 1704 C CA . ILE A 1 228 ? -13.188 1.490 -7.623 1.00 94.06 228 ILE A CA 1
ATOM 1705 C C . ILE A 1 228 ? -11.765 1.957 -7.958 1.00 94.06 228 ILE A C 1
ATOM 1707 O O . ILE A 1 228 ? -10.845 1.714 -7.189 1.00 94.06 228 ILE A O 1
ATOM 1711 N N . LYS A 1 229 ? -11.580 2.637 -9.097 1.00 94.81 229 LYS A N 1
ATOM 1712 C CA . LYS A 1 229 ? -10.319 3.280 -9.471 1.00 94.81 229 LYS A CA 1
ATOM 1713 C C . LYS A 1 229 ? -10.313 4.724 -9.013 1.00 94.81 229 LYS A C 1
ATOM 1715 O O . LYS A 1 229 ? -11.258 5.467 -9.268 1.00 94.81 229 LYS A O 1
ATOM 1720 N N . ASN A 1 230 ? -9.203 5.140 -8.426 1.00 94.81 230 ASN A N 1
ATOM 1721 C CA . ASN A 1 230 ? -8.970 6.514 -8.027 1.00 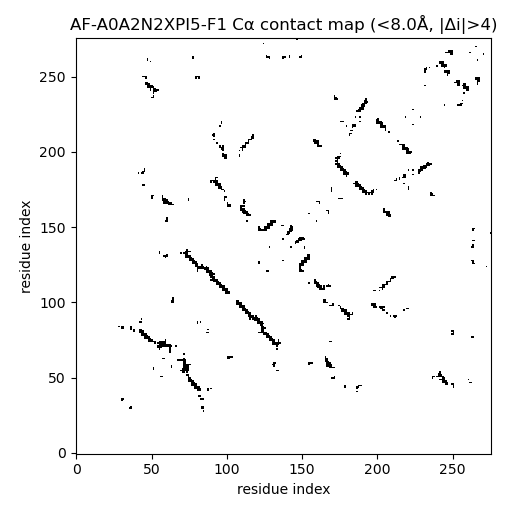94.81 230 ASN A CA 1
ATOM 1722 C C . ASN A 1 230 ? -7.662 7.004 -8.650 1.00 94.81 230 ASN A C 1
ATOM 1724 O O . ASN A 1 230 ? -6.618 6.368 -8.536 1.00 94.81 230 ASN A O 1
ATOM 1728 N N . TYR A 1 231 ? -7.704 8.151 -9.314 1.00 94.00 231 TYR A N 1
ATOM 1729 C CA . TYR A 1 231 ? -6.485 8.879 -9.640 1.00 94.00 231 TYR A CA 1
ATOM 1730 C C . TYR A 1 231 ? -6.203 9.836 -8.489 1.00 94.00 231 TYR A C 1
ATOM 1732 O O . TYR A 1 231 ? -7.033 10.704 -8.219 1.00 94.00 231 TYR A O 1
ATOM 1740 N N . ILE A 1 232 ? -5.090 9.642 -7.784 1.00 93.94 232 ILE A N 1
ATOM 1741 C CA . ILE A 1 232 ? -4.859 10.337 -6.510 1.00 93.94 232 ILE A CA 1
ATOM 1742 C C . ILE A 1 232 ? -4.083 11.637 -6.689 1.00 93.94 232 ILE A C 1
ATOM 1744 O O . ILE A 1 232 ? -4.269 12.555 -5.904 1.00 93.94 232 ILE A O 1
ATOM 1748 N N . SER A 1 233 ? -3.213 11.742 -7.702 1.00 90.69 233 SER A N 1
ATOM 1749 C CA . SER A 1 233 ? -2.447 12.969 -7.930 1.00 90.69 233 SER A CA 1
ATOM 1750 C C . SER A 1 233 ? -1.654 12.977 -9.233 1.00 90.69 233 SER A C 1
ATOM 1752 O O . SER A 1 233 ? -1.188 11.937 -9.692 1.00 90.69 233 SER A O 1
ATOM 1754 N N . ASN A 1 234 ? -1.438 14.174 -9.791 1.00 89.31 234 ASN A N 1
ATOM 1755 C CA . ASN A 1 234 ? -0.466 14.451 -10.853 1.00 89.31 234 ASN A CA 1
ATOM 1756 C C . ASN A 1 234 ? 0.867 15.022 -10.346 1.00 89.31 234 ASN A C 1
ATOM 1758 O O . ASN A 1 234 ? 1.731 15.314 -11.176 1.00 89.31 234 ASN A O 1
ATOM 1762 N N . TYR A 1 235 ? 1.026 15.220 -9.036 1.00 88.12 235 TYR A N 1
ATOM 1763 C CA . TYR A 1 235 ? 2.289 15.662 -8.461 1.00 88.12 235 TYR A CA 1
ATOM 1764 C C . TYR A 1 235 ? 3.356 14.574 -8.585 1.00 88.12 235 TYR A C 1
ATOM 1766 O O . TYR A 1 235 ? 3.060 13.389 -8.457 1.00 88.12 235 TYR A O 1
ATOM 1774 N N . ASP A 1 236 ? 4.597 14.999 -8.822 1.00 87.19 236 ASP A N 1
ATOM 1775 C CA . ASP A 1 236 ? 5.771 14.136 -8.727 1.00 87.19 236 ASP A CA 1
ATOM 1776 C C . ASP A 1 236 ? 6.086 13.905 -7.235 1.00 87.19 236 ASP A C 1
ATOM 1778 O O . ASP A 1 236 ? 6.452 14.870 -6.552 1.00 87.19 236 ASP A O 1
ATOM 1782 N N . PRO A 1 237 ? 5.949 12.672 -6.710 1.00 88.50 237 PRO A N 1
ATOM 1783 C CA . PRO A 1 237 ? 6.290 12.321 -5.334 1.00 88.50 237 PRO A CA 1
ATOM 1784 C C . PRO A 1 237 ? 7.697 12.767 -4.914 1.00 88.50 237 PRO A C 1
ATOM 1786 O O . PRO A 1 237 ? 7.895 13.138 -3.758 1.00 88.50 237 PRO A O 1
ATOM 1789 N N . MET A 1 238 ? 8.664 12.837 -5.839 1.00 88.00 238 MET A N 1
ATOM 1790 C CA . MET A 1 238 ? 10.025 13.291 -5.525 1.00 88.00 238 MET A CA 1
ATOM 1791 C C . MET A 1 238 ? 10.102 14.771 -5.128 1.00 88.00 238 MET A C 1
ATOM 1793 O O . MET A 1 238 ? 11.079 15.191 -4.507 1.00 88.00 238 MET A O 1
ATOM 1797 N N . LEU A 1 239 ? 9.096 15.582 -5.469 1.00 89.75 239 LEU A N 1
ATOM 1798 C CA . LEU A 1 239 ? 9.005 16.978 -5.028 1.00 89.75 239 LEU A CA 1
ATOM 1799 C C . LEU A 1 239 ? 8.439 17.112 -3.606 1.00 89.75 239 LEU A C 1
ATOM 1801 O O . LEU A 1 239 ? 8.533 18.187 -3.014 1.00 89.75 239 LEU A O 1
ATOM 1805 N N . PHE A 1 240 ? 7.891 16.027 -3.053 1.00 91.38 240 PHE A N 1
ATOM 1806 C CA . PHE A 1 240 ? 7.207 15.977 -1.763 1.00 91.38 240 PHE A CA 1
ATOM 1807 C C . PHE A 1 240 ? 7.754 14.838 -0.888 1.00 91.38 240 PHE A C 1
ATOM 1809 O O . PHE A 1 240 ? 6.997 14.094 -0.270 1.00 91.38 240 PHE A O 1
ATOM 1816 N N . LEU A 1 241 ? 9.082 14.698 -0.829 1.00 93.81 241 LEU A N 1
ATOM 1817 C CA . LEU A 1 241 ? 9.741 13.650 -0.043 1.00 93.81 241 LEU A CA 1
ATOM 1818 C C . LEU A 1 241 ? 9.268 13.634 1.418 1.00 93.81 241 LEU A C 1
ATOM 1820 O O . LEU A 1 241 ? 9.291 14.654 2.109 1.00 93.81 241 LEU A O 1
ATOM 1824 N N . GLY A 1 242 ? 8.902 12.448 1.899 1.00 95.25 242 GLY A N 1
ATOM 1825 C CA . GLY A 1 242 ? 8.405 12.222 3.255 1.00 95.25 242 GLY A CA 1
ATOM 1826 C C . GLY A 1 242 ? 6.964 12.679 3.495 1.00 95.25 242 GLY A C 1
ATOM 1827 O O . GLY A 1 242 ? 6.518 12.633 4.641 1.00 95.25 242 GLY A O 1
ATOM 1828 N N . MET A 1 243 ? 6.247 13.104 2.454 1.00 96.12 243 MET A N 1
ATOM 1829 C CA . MET A 1 243 ? 4.808 13.369 2.494 1.00 96.12 243 MET A CA 1
ATOM 1830 C C . MET A 1 243 ? 4.041 12.146 1.983 1.00 96.12 243 MET A C 1
ATOM 1832 O O . MET A 1 243 ? 4.540 11.385 1.154 1.00 96.12 243 MET A O 1
ATOM 1836 N N . SER A 1 244 ? 2.817 11.966 2.462 1.00 96.44 244 SER A N 1
ATOM 1837 C CA . SER A 1 244 ? 1.920 10.891 2.040 1.00 96.44 244 SER A CA 1
ATOM 1838 C C . SER A 1 244 ? 0.760 11.422 1.204 1.00 96.44 244 SER A C 1
ATOM 1840 O O . SER A 1 244 ? 0.367 12.587 1.292 1.00 96.44 244 SER A O 1
ATOM 1842 N N . PHE A 1 245 ? 0.184 10.546 0.390 1.00 96.75 245 PHE A N 1
ATOM 1843 C CA . PHE A 1 245 ? -1.102 10.778 -0.260 1.00 96.75 245 PHE A CA 1
ATOM 1844 C C . PHE A 1 245 ? -2.147 10.070 0.582 1.00 96.75 245 PHE A C 1
ATOM 1846 O O . PHE A 1 245 ? -1.931 8.916 0.953 1.00 96.75 245 PHE A O 1
ATOM 1853 N N . ARG A 1 246 ? -3.259 10.734 0.896 1.00 96.44 246 ARG A N 1
ATOM 1854 C CA . ARG A 1 246 ? -4.218 10.212 1.872 1.00 96.44 246 ARG A CA 1
ATOM 1855 C C . ARG A 1 246 ? -5.652 10.623 1.579 1.00 96.44 246 ARG A C 1
ATOM 1857 O O . ARG A 1 246 ? -5.890 11.579 0.839 1.00 96.44 246 ARG A O 1
ATOM 1864 N N . ARG A 1 247 ? -6.608 9.900 2.157 1.00 95.06 247 ARG A N 1
ATOM 1865 C CA . ARG A 1 247 ? -8.031 10.252 2.127 1.00 95.06 247 ARG A CA 1
ATOM 1866 C C . ARG A 1 247 ? -8.406 11.123 3.320 1.00 95.06 247 ARG A C 1
ATOM 1868 O O . ARG A 1 247 ? -7.990 10.831 4.432 1.00 95.06 247 ARG A O 1
ATOM 1875 N N . ILE A 1 248 ? -9.237 12.141 3.113 1.00 91.62 248 ILE A N 1
ATOM 1876 C CA . ILE A 1 248 ? -9.771 12.973 4.197 1.00 91.62 248 ILE A CA 1
ATOM 1877 C C . ILE A 1 248 ? -11.314 13.068 4.120 1.00 91.62 248 ILE A C 1
ATOM 1879 O O . ILE A 1 248 ? -11.860 13.388 3.056 1.00 91.62 248 ILE A O 1
ATOM 1883 N N . PRO A 1 249 ? -12.050 12.747 5.206 1.00 90.06 249 PRO A N 1
ATOM 1884 C CA . PRO A 1 249 ? -11.601 11.920 6.336 1.00 90.06 249 PRO A CA 1
ATOM 1885 C C . PRO A 1 249 ? -11.164 10.522 5.866 1.00 90.06 249 PRO A C 1
ATOM 1887 O O . PRO A 1 249 ? -11.296 10.186 4.685 1.00 90.06 249 PRO A O 1
ATOM 1890 N N . ASP A 1 250 ? -10.686 9.686 6.786 1.00 92.25 250 ASP A N 1
ATOM 1891 C CA . ASP A 1 250 ? -10.369 8.286 6.490 1.00 92.25 250 ASP A CA 1
ATOM 1892 C C . ASP A 1 250 ? -11.544 7.585 5.801 1.00 92.25 250 ASP A C 1
ATOM 1894 O O . ASP A 1 250 ? -12.715 7.752 6.159 1.00 92.25 250 ASP A O 1
ATOM 1898 N N . GLY A 1 251 ? -11.254 6.831 4.745 1.00 89.75 251 GLY A N 1
ATOM 1899 C CA . GLY A 1 251 ? -12.293 6.208 3.929 1.00 89.75 251 GLY A CA 1
ATOM 1900 C C . GLY A 1 251 ? -12.991 7.137 2.918 1.00 89.75 251 GLY A C 1
ATOM 1901 O O . GLY A 1 251 ? -13.811 6.651 2.128 1.00 89.75 251 GLY A O 1
ATOM 1902 N N . GLY A 1 252 ? -12.693 8.441 2.958 1.00 90.06 252 GLY A N 1
ATOM 1903 C CA . GLY A 1 252 ? -13.303 9.519 2.180 1.00 90.06 252 GLY A CA 1
ATOM 1904 C C . GLY A 1 252 ? -12.681 9.740 0.798 1.00 90.06 252 GLY A C 1
ATOM 1905 O O . GLY A 1 252 ? -12.319 8.793 0.096 1.00 90.06 252 GLY A O 1
ATOM 1906 N N . ILE A 1 253 ? -12.599 11.001 0.372 1.00 92.19 253 ILE A N 1
ATOM 1907 C CA . ILE A 1 253 ? -11.970 11.379 -0.904 1.00 92.19 253 ILE A CA 1
ATOM 1908 C C . ILE A 1 253 ? -10.463 11.540 -0.720 1.00 92.19 253 ILE A C 1
ATOM 1910 O O . ILE A 1 253 ? -10.024 11.933 0.354 1.00 92.19 253 ILE A O 1
ATOM 1914 N N . TRP A 1 254 ? -9.679 11.256 -1.759 1.00 95.19 254 TRP A N 1
ATOM 1915 C CA . TRP A 1 254 ? -8.247 11.565 -1.762 1.00 95.19 254 TRP A CA 1
ATOM 1916 C C . TRP A 1 254 ? -8.031 13.080 -1.740 1.00 95.19 254 TRP A C 1
ATOM 1918 O O . TRP A 1 254 ? -8.730 13.810 -2.446 1.00 95.19 254 TRP A O 1
ATOM 1928 N N . GLU A 1 255 ? -7.076 13.543 -0.939 1.00 93.62 255 GLU A N 1
ATOM 1929 C CA . GLU A 1 255 ? -6.620 14.932 -0.984 1.00 93.62 255 GLU A CA 1
ATOM 1930 C C . GLU A 1 255 ? -5.877 15.219 -2.293 1.00 93.62 255 GLU A C 1
ATOM 1932 O O . GLU A 1 255 ? -5.198 14.353 -2.842 1.00 93.62 255 GLU A O 1
ATOM 1937 N N . GLU A 1 256 ? -6.001 16.450 -2.796 1.00 86.75 256 GLU A N 1
ATOM 1938 C CA . GLU A 1 256 ? -5.360 16.856 -4.054 1.00 86.75 256 GLU A CA 1
ATOM 1939 C C . GLU A 1 256 ? -3.830 16.962 -3.920 1.00 86.75 256 GLU A C 1
ATOM 1941 O O . GLU A 1 256 ? -3.094 16.660 -4.864 1.00 86.75 256 GLU A O 1
ATOM 1946 N N . GLU A 1 257 ? -3.349 17.384 -2.745 1.00 90.19 257 GLU A N 1
ATOM 1947 C CA . GLU A 1 257 ? -1.930 17.603 -2.447 1.00 90.19 257 GLU A CA 1
ATOM 1948 C C . GLU A 1 257 ? -1.422 16.626 -1.377 1.00 90.19 257 GLU A C 1
ATOM 1950 O O . GLU A 1 257 ? -2.140 16.382 -0.401 1.00 90.19 257 GLU A O 1
ATOM 1955 N N . PRO A 1 258 ? -0.174 16.126 -1.494 1.00 92.81 258 PRO A N 1
ATOM 1956 C CA . PRO A 1 258 ? 0.458 15.329 -0.446 1.00 92.81 258 PRO A CA 1
ATOM 1957 C C . PRO A 1 258 ? 0.494 16.068 0.893 1.00 92.81 258 PRO A C 1
ATOM 1959 O O . PRO A 1 258 ? 0.784 17.265 0.945 1.00 92.81 258 PRO A O 1
ATOM 1962 N N . GLN A 1 259 ? 0.263 15.344 1.984 1.00 94.88 259 GLN A N 1
ATOM 1963 C CA . GLN A 1 259 ? 0.208 15.887 3.339 1.00 94.88 259 GLN A CA 1
ATOM 1964 C C . GLN A 1 259 ? 1.235 15.236 4.265 1.00 94.88 259 GLN A C 1
ATOM 1966 O O . GLN A 1 259 ? 1.932 14.287 3.907 1.00 94.88 259 GLN A O 1
ATOM 1971 N N . TYR A 1 260 ? 1.354 15.785 5.476 1.00 95.06 260 TYR A N 1
ATOM 1972 C CA . TYR A 1 260 ? 2.162 15.158 6.514 1.00 95.06 260 TYR A CA 1
ATOM 1973 C C . TYR A 1 260 ? 1.580 13.789 6.888 1.00 95.06 260 TYR A C 1
ATOM 1975 O O . TYR A 1 260 ? 0.378 13.723 7.157 1.00 95.06 260 TYR A O 1
ATOM 1983 N N . PRO A 1 261 ? 2.421 12.743 6.978 1.00 95.44 261 PRO A N 1
ATOM 1984 C CA . PRO A 1 261 ? 1.983 11.396 7.301 1.00 95.44 261 PRO A CA 1
ATOM 1985 C C . PRO A 1 261 ? 1.202 11.268 8.596 1.00 95.44 261 PRO A C 1
ATOM 1987 O O . PRO A 1 261 ? 1.600 11.814 9.629 1.00 95.44 261 PRO A O 1
ATOM 1990 N N . THR A 1 262 ? 0.164 10.446 8.550 1.00 95.06 262 THR A N 1
ATOM 1991 C CA . THR A 1 262 ? -0.727 10.147 9.675 1.00 95.06 262 THR A CA 1
ATOM 1992 C C . THR A 1 262 ? -0.803 8.651 9.971 1.00 95.06 262 THR A C 1
ATOM 1994 O O . THR A 1 262 ? -1.735 8.206 10.622 1.00 95.06 262 THR A O 1
ATOM 1997 N N . MET A 1 263 ? 0.245 7.896 9.622 1.00 94.25 263 MET A N 1
ATOM 1998 C CA . MET A 1 263 ? 0.379 6.445 9.819 1.00 94.25 263 MET A CA 1
ATOM 1999 C C . MET A 1 263 ? -0.296 5.906 11.095 1.00 94.25 263 MET A C 1
ATOM 2001 O O . MET A 1 263 ? 0.175 6.118 12.219 1.00 94.25 263 MET A O 1
ATOM 2005 N N . GLY A 1 264 ? -1.358 5.125 10.901 1.00 93.06 264 GLY A N 1
ATOM 2006 C CA . GLY A 1 264 ? -2.090 4.435 11.960 1.00 93.06 264 GLY A CA 1
ATOM 2007 C C . GLY A 1 264 ? -2.943 5.354 12.835 1.00 93.06 264 GLY A C 1
ATOM 2008 O O . GLY A 1 264 ? -3.321 4.954 13.939 1.00 93.06 264 GLY A O 1
ATOM 2009 N N . SER A 1 265 ? -3.196 6.581 12.385 1.00 92.38 265 SER A N 1
ATOM 2010 C CA . SER A 1 265 ? -3.994 7.613 13.043 1.00 92.38 265 SER A CA 1
ATOM 2011 C C . SER A 1 265 ? -4.867 8.328 12.012 1.00 92.38 265 SER A C 1
ATOM 2013 O O . SER A 1 265 ? -4.633 8.207 10.819 1.00 92.38 265 SER A O 1
ATOM 2015 N N . CYS A 1 266 ? -5.886 9.063 12.454 1.00 90.31 266 CYS A N 1
ATOM 2016 C CA . CYS A 1 266 ? -6.809 9.658 11.491 1.00 90.31 266 CYS A CA 1
ATOM 2017 C C . CYS A 1 266 ? -6.178 10.794 10.695 1.00 90.31 266 CYS A C 1
ATOM 2019 O O . CYS A 1 266 ? -5.432 11.616 11.238 1.00 90.31 266 CYS A O 1
ATOM 2021 N N . ASN A 1 267 ? -6.613 10.916 9.445 1.00 89.00 267 ASN A N 1
ATOM 2022 C CA . ASN A 1 267 ? -6.181 11.978 8.540 1.00 89.00 267 ASN A CA 1
ATOM 2023 C C . ASN A 1 267 ? -6.800 13.358 8.873 1.00 89.00 267 ASN A C 1
ATOM 2025 O O . ASN A 1 267 ? -6.352 14.381 8.353 1.00 89.00 267 ASN A O 1
ATOM 2029 N N . GLU A 1 268 ? -7.797 13.420 9.770 1.00 80.12 268 GLU A N 1
ATOM 2030 C CA . GLU A 1 268 ? -8.407 14.660 10.282 1.00 80.12 268 GLU A CA 1
ATOM 2031 C C . GLU A 1 268 ? -8.038 14.980 11.741 1.00 80.12 268 GLU A C 1
ATOM 2033 O O . GLU A 1 268 ? -7.753 14.104 12.553 1.00 80.12 268 GLU A O 1
ATOM 2038 N N . ILE A 1 269 ? -8.155 16.267 12.111 1.00 60.56 269 ILE A N 1
ATOM 2039 C CA . ILE A 1 269 ? -7.951 16.770 13.487 1.00 60.56 269 ILE A CA 1
ATOM 2040 C C . ILE A 1 269 ? -8.878 16.072 14.499 1.00 60.56 269 ILE A C 1
ATOM 2042 O O . ILE A 1 269 ? -8.518 15.930 15.669 1.00 60.56 269 ILE A O 1
ATOM 2046 N N . TYR A 1 270 ? -10.067 15.641 14.065 1.00 55.69 270 TYR A N 1
ATOM 2047 C CA . TYR A 1 270 ? -11.044 14.965 14.913 1.00 55.69 270 TYR A CA 1
ATOM 2048 C C . TYR A 1 270 ? -11.398 13.593 14.351 1.00 55.69 270 TYR A C 1
ATOM 2050 O O . TYR A 1 270 ? -12.323 13.436 13.560 1.00 55.69 270 TYR A O 1
ATOM 2058 N N . CYS A 1 271 ? -10.705 12.578 14.852 1.00 61.31 271 CYS A N 1
ATOM 2059 C CA . CYS A 1 271 ? -11.196 11.214 14.808 1.00 61.31 271 CYS A CA 1
ATOM 2060 C C . CYS A 1 271 ? -12.542 11.125 15.547 1.00 61.31 271 CYS A C 1
ATOM 2062 O O . CYS A 1 271 ? -12.577 11.298 16.765 1.00 61.31 271 CYS A O 1
ATOM 2064 N N . ASN A 1 272 ? -13.626 10.715 14.885 1.00 52.44 272 ASN A N 1
ATOM 2065 C CA . ASN A 1 272 ? -14.776 10.117 15.585 1.00 52.44 272 ASN A CA 1
ATOM 2066 C C . ASN A 1 272 ? -14.476 8.657 15.978 1.00 52.44 272 ASN A C 1
ATOM 2068 O O . ASN A 1 272 ? -15.328 7.782 15.874 1.00 52.44 272 ASN A O 1
ATOM 2072 N N . HIS A 1 273 ? -13.245 8.393 16.406 1.00 51.00 273 HIS A N 1
ATOM 2073 C CA . HIS A 1 273 ? -12.834 7.117 16.959 1.00 51.00 273 HIS A CA 1
ATOM 2074 C C . HIS A 1 273 ? -12.733 7.372 18.447 1.00 51.00 273 HIS A C 1
ATOM 2076 O O . HIS A 1 273 ? -11.871 8.131 18.892 1.00 51.00 273 HIS A O 1
ATOM 2082 N N . SER A 1 274 ? -13.679 6.825 19.205 1.00 40.62 274 SER A N 1
ATOM 2083 C CA . SER A 1 274 ? -13.611 6.826 20.656 1.00 40.62 274 SER A CA 1
ATOM 2084 C C . SER A 1 274 ? -12.220 6.357 21.072 1.00 40.62 274 SER A C 1
ATOM 2086 O O . SER A 1 274 ? -11.879 5.188 20.883 1.00 40.62 274 SER A O 1
ATOM 2088 N N . GLN A 1 275 ? -11.419 7.271 21.619 1.00 33.94 275 GLN A N 1
ATOM 2089 C CA . GLN A 1 275 ? -10.352 6.866 22.515 1.00 33.94 275 GLN A CA 1
ATOM 2090 C C . GLN A 1 275 ? -11.025 6.022 23.598 1.00 33.94 275 GLN A C 1
ATOM 2092 O O . GLN A 1 275 ? -11.955 6.502 24.256 1.00 33.94 275 GLN A O 1
ATOM 2097 N N . GLY A 1 276 ? -10.640 4.748 23.661 1.00 34.44 276 GLY A N 1
ATOM 2098 C CA . GLY A 1 276 ? -10.925 3.900 24.813 1.00 34.44 276 GLY A CA 1
ATOM 2099 C C . GLY A 1 276 ? -10.337 4.519 26.071 1.00 34.44 276 GLY A C 1
ATOM 2100 O O . GLY A 1 276 ? -9.224 5.086 25.976 1.00 34.44 276 GLY A O 1
#

Solvent-accessible surface area (backbone atoms only — not comparable to full-atom values): 15433 Å² total; per-residue (Å²): 136,91,80,88,86,81,88,82,84,84,81,82,81,80,82,78,81,81,78,87,81,81,85,81,86,83,81,81,69,71,63,52,80,47,93,74,63,80,76,87,72,74,51,55,37,81,28,34,35,32,52,21,31,74,56,25,36,70,5,32,37,47,60,38,70,95,54,60,90,88,44,24,11,17,14,36,41,30,36,30,28,64,34,60,62,46,66,45,80,48,36,28,21,29,43,34,26,23,36,62,40,47,89,73,97,56,81,43,76,22,13,14,15,38,36,43,56,55,83,40,61,32,40,42,58,10,24,39,39,43,25,8,79,62,25,87,75,73,58,65,70,33,24,48,96,61,73,29,47,16,45,84,41,69,65,56,76,79,18,49,24,27,72,86,44,61,42,34,57,56,53,54,66,12,32,52,44,32,38,21,42,57,76,42,49,79,56,27,31,42,32,32,38,85,46,94,50,40,51,43,78,40,40,24,36,74,43,56,41,81,84,45,73,89,68,92,64,38,70,18,63,66,74,47,60,71,93,42,53,40,81,48,36,72,64,58,34,78,84,42,55,51,30,18,47,38,18,52,50,68,73,53,50,64,41,78,64,71,39,82,68,42,81,67,52,62,64,42,100,72,60,93,60,82,80,125

pLDDT: mean 84.47, std 17.64, range [32.59, 98.81]

Secondary structure (DSSP, 8-state):
-----------------------------GGGGSGGG---S-SEEEEEEESS-SSSTT-SBSPPTTSPTTS----EEEEEE--SSS-EE-TT-EEEEEEEEESSS-EEEEEEEEEPPTT-EEPTT-EEEEE-TTSPPPPGGGBGGGTSSEEEEE--GGGEE-TT-S-B---TT-EEEEEE-TTS-EEEEEEE-SSS---TTSPPP----TT----S----TTTS-GGGEEEEE-S-GGGGTT-BEEEETTTTEEPSS-B---TTS-SSS---S---

Mean predicted aligned error: 9.37 Å

Foldseek 3Di:
DDDDDDDDDDDDDDDDDDDDDDDDDDDALVVQVDPQQPDDAQQKEWFKWQAFALFQDDACDFDAPPDDPSRHFAIKTKMWGQQLRAKDFQAFKKKWFWFWGDPDPDIDTWIKMFTDHGPDIFGRRFMEMETGPNHDDDDPCQDVVNQHRYHYHHDDPLGMDTRPHRHHHRDLQKTKMFIAGLQLHTRAMEIEAPGDTGPQQDFHDFTDDVPGDDYDGHGGNVRHDPVRYDYQENDRSVVVHQFMWGAVFGVHHIDHDTHHDPPGHTPDPDDPNDPD